Protein AF-A0A7U9N044-F1 (afdb_monomer_lite)

pLDDT: mean 91.44, std 10.53, range [36.81, 98.06]

Secondary structure (DSSP, 8-state):
-EEESSHHHHHHHHHHH--S-EEE-HHHHHHHTS-EEEE-STT-TT-EEEE-SSEEEEEETGGGEEEEEEE-PPP-------TTHHHHHHHHHHHHHHHHHHHHHHHHHHHHHHHHHHHHHHHHHH-TTS-------HHHHHHHHHHHHHHHHHHHHHHH-TTS---HHHHHHHHHHHHHHHHHT---TTHHHHHHHHTT------

Foldseek 3Di:
DAEDQDPVVQVVVCVVPQPADWDWPPVVCVVVVFTKIAHPDPPRRQFIWTCPVQWIWTAGPVVRDIDIYGHPHDPDPDPPDQPPLVLLVVLLVVLVVVLVVLVVLLVVLVVVQVVQVVVVVVVCVVCVVDDDDDDHCSVVSNVLSVVLNVLSVVLSVQSPDSPHDDDPVLSVVLVVLVVVCVVVVDDDSCSSVVNCVSSVVDDPPD

Structure (mmCIF, N/CA/C/O backbone):
data_AF-A0A7U9N044-F1
#
_entry.id   AF-A0A7U9N044-F1
#
loop_
_atom_site.group_PDB
_atom_site.id
_atom_site.type_symbol
_atom_site.label_atom_id
_atom_site.label_alt_id
_atom_site.label_comp_id
_atom_site.label_asym_id
_atom_site.label_entity_id
_atom_site.label_seq_id
_atom_site.pdbx_PDB_ins_code
_atom_site.Cartn_x
_atom_site.Cartn_y
_atom_site.Cartn_z
_atom_site.occupancy
_atom_site.B_iso_or_equiv
_atom_site.auth_seq_id
_atom_site.auth_comp_id
_atom_site.auth_asym_id
_atom_site.auth_atom_id
_atom_site.pdbx_PDB_model_num
ATOM 1 N N . MET A 1 1 ? -6.044 24.572 40.594 1.00 69.75 1 MET A N 1
ATOM 2 C CA . MET A 1 1 ? -6.858 23.482 40.018 1.00 69.75 1 MET A CA 1
ATOM 3 C C . MET A 1 1 ? -5.970 22.732 39.050 1.00 69.75 1 MET A C 1
ATOM 5 O O . MET A 1 1 ? -5.402 23.385 38.184 1.00 69.75 1 MET A O 1
ATOM 9 N N . ILE A 1 2 ? -5.771 21.431 39.260 1.00 90.81 2 ILE A N 1
ATOM 10 C CA . ILE A 1 2 ? -4.881 20.603 38.438 1.00 90.81 2 ILE A CA 1
ATOM 11 C C . ILE A 1 2 ? -5.756 19.686 37.583 1.00 90.81 2 ILE A C 1
ATOM 13 O O . ILE A 1 2 ? -6.731 19.138 38.093 1.00 90.81 2 ILE A O 1
ATOM 17 N N . LYS A 1 3 ? -5.425 19.563 36.298 1.00 93.19 3 LYS A N 1
ATOM 18 C CA . LYS A 1 3 ? -6.108 18.701 35.332 1.00 93.19 3 LYS A CA 1
ATOM 19 C C . LYS A 1 3 ? -5.080 17.798 34.663 1.00 93.19 3 LYS A C 1
ATOM 21 O O . LYS A 1 3 ? -4.008 18.285 34.304 1.00 93.19 3 LYS A O 1
ATOM 26 N N . VAL A 1 4 ? -5.411 16.526 34.497 1.00 92.12 4 VAL A N 1
ATOM 27 C CA . VAL A 1 4 ? -4.556 15.505 33.879 1.00 92.12 4 VAL A CA 1
ATOM 28 C C . VAL A 1 4 ? -5.360 14.640 32.924 1.00 92.12 4 VAL A C 1
ATOM 30 O O . VAL A 1 4 ? -6.585 14.566 33.027 1.00 92.12 4 VAL A O 1
ATOM 33 N N . LYS A 1 5 ? -4.665 13.971 32.004 1.00 88.38 5 LYS A N 1
ATOM 34 C CA . LYS A 1 5 ? -5.312 13.214 30.927 1.00 88.38 5 LYS A CA 1
ATOM 35 C C . LYS A 1 5 ? -5.751 11.818 31.341 1.00 88.38 5 LYS A C 1
ATOM 37 O O . LYS A 1 5 ? -6.580 11.208 30.678 1.00 88.38 5 LYS A O 1
ATOM 42 N N . ASN A 1 6 ? -5.134 11.257 32.375 1.00 88.81 6 ASN A N 1
ATOM 43 C CA . ASN A 1 6 ? -5.348 9.873 32.775 1.00 88.81 6 ASN A CA 1
ATOM 44 C C . ASN A 1 6 ? -4.971 9.657 34.247 1.00 88.81 6 ASN A C 1
ATOM 46 O O . ASN A 1 6 ? -4.298 10.480 34.869 1.00 88.81 6 ASN A O 1
ATOM 50 N N . TYR A 1 7 ? -5.385 8.511 34.788 1.00 91.62 7 TYR A N 1
ATOM 51 C CA . TYR A 1 7 ? -5.105 8.109 36.167 1.00 91.62 7 TYR A CA 1
ATOM 52 C C . TYR A 1 7 ? -3.619 8.068 36.515 1.00 91.62 7 TYR A C 1
ATOM 54 O O . TYR A 1 7 ? -3.246 8.409 37.633 1.00 91.62 7 TYR A O 1
ATOM 62 N N . LYS A 1 8 ? -2.762 7.649 35.579 1.00 91.88 8 LYS A N 1
ATOM 63 C CA . LYS A 1 8 ? -1.327 7.529 35.842 1.00 91.88 8 LYS A CA 1
ATOM 64 C C . LYS A 1 8 ? -0.717 8.900 36.136 1.00 91.88 8 LYS A C 1
ATOM 66 O O . LYS A 1 8 ? -0.063 9.061 37.160 1.00 91.88 8 LYS A O 1
ATOM 71 N N . GLU A 1 9 ? -1.001 9.889 35.292 1.00 93.38 9 GLU A N 1
ATOM 72 C CA . GLU A 1 9 ? -0.585 11.280 35.516 1.00 93.38 9 GLU A CA 1
ATOM 73 C C . GLU A 1 9 ? -1.171 11.849 36.817 1.00 93.38 9 GLU A C 1
ATOM 75 O O . GLU A 1 9 ? -0.489 12.576 37.537 1.00 93.38 9 GLU A O 1
ATOM 80 N N . ALA A 1 10 ? -2.418 11.494 37.155 1.00 94.31 10 ALA A N 1
ATOM 81 C CA . ALA A 1 10 ? -3.047 11.921 38.405 1.00 94.31 10 ALA A CA 1
ATOM 82 C C . ALA A 1 10 ? -2.243 11.450 39.620 1.00 94.31 10 ALA A C 1
ATOM 84 O O . ALA A 1 10 ? -1.897 12.251 40.489 1.00 94.31 10 ALA A O 1
ATOM 85 N N . TRP A 1 11 ? -1.905 10.161 39.649 1.00 95.00 11 TRP A N 1
ATOM 86 C CA . TRP A 1 11 ? -1.137 9.549 40.727 1.00 95.00 11 TRP A CA 1
ATOM 87 C C . TRP A 1 11 ? 0.312 10.042 40.776 1.00 95.00 11 TRP A C 1
ATOM 89 O O . TRP A 1 11 ? 0.838 10.235 41.868 1.00 95.00 11 TRP A O 1
ATOM 99 N N . GLU A 1 12 ? 0.949 10.327 39.637 1.00 95.75 12 GLU A N 1
ATOM 100 C CA . GLU A 1 12 ? 2.276 10.965 39.600 1.00 95.75 12 GLU A CA 1
ATOM 101 C C . GLU A 1 12 ? 2.260 12.345 40.276 1.00 95.75 12 GLU A C 1
ATOM 103 O O . GLU A 1 12 ? 3.133 12.649 41.090 1.00 95.75 12 GLU A O 1
ATOM 108 N N . ILE A 1 13 ? 1.234 13.159 40.004 1.00 94.75 13 ILE A N 1
ATOM 109 C CA . ILE A 1 13 ? 1.064 14.462 40.656 1.00 94.75 13 ILE A CA 1
ATOM 110 C C . ILE A 1 13 ? 0.780 14.299 42.149 1.00 94.75 13 ILE A C 1
ATOM 112 O O . ILE A 1 13 ? 1.391 14.993 42.962 1.00 94.75 13 ILE A O 1
ATOM 116 N N . VAL A 1 14 ? -0.130 13.397 42.524 1.00 95.12 14 VAL A N 1
ATOM 117 C CA . VAL A 1 14 ? -0.452 13.137 43.933 1.00 95.12 14 VAL A CA 1
ATOM 118 C C . VAL A 1 14 ? 0.792 12.694 44.700 1.00 95.12 14 VAL A C 1
ATOM 120 O O . VAL A 1 14 ? 1.058 13.254 45.757 1.00 95.12 14 VAL A O 1
ATOM 123 N N . ASN A 1 15 ? 1.607 11.800 44.140 1.00 94.88 15 ASN A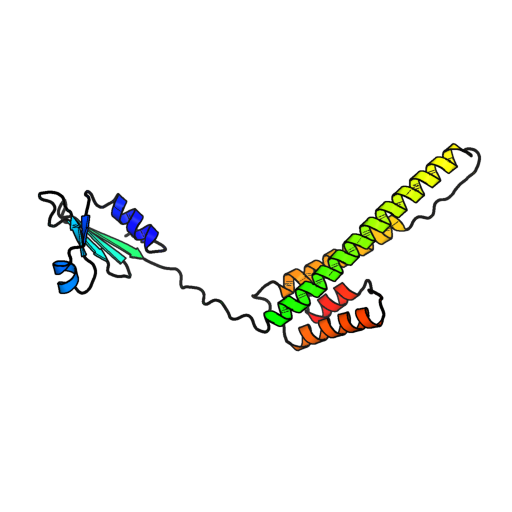 N 1
ATOM 124 C CA . ASN A 1 15 ? 2.866 11.354 44.744 1.00 94.88 15 ASN A CA 1
ATOM 125 C C . ASN A 1 15 ? 3.904 12.471 44.890 1.00 94.88 15 ASN A C 1
ATOM 127 O O . ASN A 1 15 ? 4.711 12.434 45.810 1.00 94.88 15 ASN A O 1
ATOM 131 N N . GLY A 1 16 ? 3.895 13.469 44.003 1.00 92.94 16 GLY A N 1
ATOM 132 C CA . GLY A 1 16 ? 4.767 14.638 44.127 1.00 92.94 16 GLY A CA 1
ATOM 133 C C . GLY A 1 16 ? 4.292 15.665 45.160 1.00 92.94 16 GLY A C 1
ATOM 134 O O . GLY A 1 16 ? 5.093 16.459 45.649 1.00 92.94 16 GLY A O 1
ATOM 135 N N . ILE A 1 17 ? 2.993 15.688 45.472 1.00 91.75 17 ILE A N 1
ATOM 136 C CA . ILE A 1 17 ? 2.380 16.658 46.391 1.00 91.75 17 ILE A CA 1
ATOM 137 C C . ILE A 1 17 ? 2.246 16.093 47.806 1.00 91.75 17 ILE A C 1
ATOM 139 O O . ILE A 1 17 ? 2.362 16.844 48.777 1.00 91.75 17 ILE A O 1
ATOM 143 N N . PHE A 1 18 ? 1.928 14.806 47.925 1.00 92.69 18 PHE A N 1
ATOM 144 C CA . PHE A 1 18 ? 1.661 14.165 49.201 1.00 92.69 18 PHE A CA 1
ATOM 145 C C . PHE A 1 18 ? 2.979 13.997 49.978 1.00 92.69 18 PHE A C 1
ATOM 147 O O . PHE A 1 18 ? 3.937 13.447 49.441 1.00 92.69 18 PHE A O 1
ATOM 154 N N . PRO A 1 19 ? 3.075 14.498 51.221 1.00 88.06 19 PRO A N 1
ATOM 155 C CA . PRO A 1 19 ? 4.364 14.707 51.887 1.00 88.06 19 PRO A CA 1
ATOM 156 C C . PRO A 1 19 ? 5.018 13.436 52.450 1.00 88.06 19 PRO A C 1
ATOM 158 O O . PRO A 1 19 ? 6.143 13.496 52.942 1.00 88.06 19 PRO A O 1
ATOM 161 N N . THR A 1 20 ? 4.316 12.306 52.441 1.00 92.06 20 THR A N 1
ATOM 162 C CA . THR A 1 20 ? 4.666 11.093 53.196 1.00 92.06 20 THR A CA 1
ATOM 163 C C . THR A 1 20 ? 4.303 9.843 52.410 1.00 92.06 20 THR A C 1
ATOM 165 O O . THR A 1 20 ? 3.477 9.910 51.506 1.00 92.06 20 THR A O 1
ATOM 168 N N . ASP A 1 21 ? 4.805 8.683 52.819 1.00 94.81 21 ASP A N 1
ATOM 169 C CA . ASP A 1 21 ? 4.241 7.421 52.344 1.00 94.81 21 ASP A CA 1
ATOM 170 C C . ASP A 1 21 ? 2.799 7.242 52.847 1.00 94.81 21 ASP A C 1
ATOM 172 O O . ASP A 1 21 ? 2.371 7.852 53.837 1.00 94.81 21 ASP A O 1
ATOM 176 N N . TYR A 1 22 ? 2.025 6.431 52.134 1.00 95.56 22 TYR A N 1
ATOM 177 C CA . TYR A 1 22 ? 0.623 6.184 52.437 1.00 95.56 22 TYR A CA 1
ATOM 178 C C . TYR A 1 22 ? 0.222 4.754 52.094 1.00 95.56 22 TYR A C 1
ATOM 180 O O . TYR A 1 22 ? 0.774 4.125 51.192 1.00 95.56 22 TYR A O 1
ATOM 188 N N . GLU A 1 23 ? -0.794 4.261 52.790 1.00 96.25 23 GLU A N 1
ATOM 189 C CA . GLU A 1 23 ? -1.398 2.955 52.548 1.00 96.25 23 GLU A CA 1
ATOM 190 C C . GLU A 1 23 ? -2.914 3.086 52.449 1.00 96.25 23 GLU A C 1
ATOM 192 O O . GLU A 1 23 ? -3.519 4.050 52.927 1.00 96.25 23 GLU A O 1
ATOM 197 N N . LYS A 1 24 ? -3.548 2.117 51.790 1.00 96.56 24 LYS A N 1
ATOM 198 C CA . LYS A 1 24 ? -5.001 2.099 51.655 1.00 96.56 24 LYS A CA 1
ATOM 199 C C . LYS A 1 24 ? -5.646 1.822 53.015 1.00 96.56 24 LYS A C 1
ATOM 201 O O . LYS A 1 24 ? -5.405 0.792 53.635 1.00 96.56 24 LYS A O 1
ATOM 206 N N . ASP A 1 25 ? -6.502 2.737 53.451 1.00 95.62 25 ASP A N 1
ATOM 207 C CA . ASP A 1 25 ? -7.316 2.608 54.655 1.00 95.62 25 ASP A CA 1
ATOM 208 C C . ASP A 1 25 ? -8.568 1.797 54.299 1.00 95.62 25 ASP A C 1
ATOM 210 O O . ASP A 1 25 ? -9.526 2.344 53.753 1.00 95.62 25 ASP A O 1
ATOM 214 N N . GLU A 1 26 ? -8.549 0.481 54.527 1.00 96.00 26 GLU A N 1
ATOM 215 C CA . GLU A 1 26 ? -9.650 -0.409 54.124 1.00 96.00 26 GLU A CA 1
ATOM 216 C C . GLU A 1 26 ? -10.968 -0.085 54.846 1.00 96.00 26 GLU A C 1
ATOM 218 O O . GLU A 1 26 ? -12.019 -0.021 54.206 1.00 96.00 26 GLU A O 1
ATOM 223 N N . GLU A 1 27 ? -10.929 0.200 56.151 1.00 93.88 27 GLU A N 1
ATOM 224 C CA . GLU A 1 27 ? -12.124 0.590 56.914 1.00 93.88 27 GLU A CA 1
ATOM 225 C C . GLU A 1 27 ? -12.665 1.949 56.447 1.00 93.88 27 GLU A C 1
ATOM 227 O O . GLU A 1 27 ? -13.873 2.123 56.240 1.00 93.88 27 GLU A O 1
ATOM 232 N N . GLY A 1 28 ? -11.768 2.919 56.240 1.00 90.75 28 GLY A N 1
ATOM 233 C CA . GLY A 1 28 ? -12.097 4.234 55.703 1.00 90.75 28 GLY A CA 1
ATOM 234 C C . GLY A 1 28 ? -12.698 4.148 54.303 1.00 90.75 28 GLY A C 1
ATOM 235 O O . GLY A 1 28 ? -13.728 4.776 54.048 1.00 90.75 28 GLY A O 1
ATOM 236 N N . SER A 1 29 ? -12.109 3.320 53.441 1.00 94.56 29 SER A N 1
ATOM 237 C CA . SER A 1 29 ? -12.569 3.077 52.072 1.00 94.56 29 SER A CA 1
ATOM 238 C C . SER A 1 29 ? -13.958 2.441 52.054 1.00 94.56 29 SER A C 1
ATOM 240 O O . SER A 1 29 ? -14.846 2.892 51.330 1.00 94.56 29 SER A O 1
ATOM 242 N N . GLN A 1 30 ? -14.183 1.425 52.895 1.00 94.62 30 GLN A N 1
ATOM 243 C CA . GLN A 1 30 ? -15.471 0.738 52.990 1.00 94.62 30 GLN A CA 1
ATOM 244 C C . GLN A 1 30 ? -16.584 1.673 53.476 1.00 94.62 30 GLN A C 1
ATOM 246 O O . GLN A 1 30 ? -17.692 1.643 52.942 1.00 94.62 30 GLN A O 1
ATOM 251 N N . ARG A 1 31 ? -16.298 2.525 54.468 1.00 94.12 31 ARG A N 1
ATOM 252 C CA . ARG A 1 31 ? -17.266 3.494 55.002 1.00 94.12 31 ARG A CA 1
ATOM 253 C C . ARG A 1 31 ? -17.584 4.617 54.013 1.00 94.12 31 ARG A C 1
ATOM 255 O O . ARG A 1 31 ? -18.721 5.077 53.980 1.00 94.12 31 ARG A O 1
ATOM 262 N N . ALA A 1 32 ? -16.587 5.084 53.265 1.00 91.38 32 ALA A N 1
ATOM 263 C CA . ALA A 1 32 ? -16.739 6.185 52.318 1.00 91.38 32 ALA A CA 1
ATOM 264 C C . ALA A 1 32 ? -17.377 5.748 50.986 1.00 91.38 32 ALA A C 1
ATOM 266 O O . ALA A 1 32 ? -18.021 6.556 50.321 1.00 91.38 32 ALA A O 1
ATOM 267 N N . GLY A 1 33 ? -17.230 4.472 50.614 1.00 94.25 33 GLY A N 1
ATOM 268 C CA . GLY A 1 33 ? -17.712 3.935 49.339 1.00 94.25 33 GLY A CA 1
ATOM 269 C C . GLY A 1 33 ? -16.762 4.179 48.161 1.00 94.25 33 GLY A C 1
ATOM 270 O O . GLY A 1 33 ? -17.145 3.950 47.018 1.00 94.25 33 GLY A O 1
ATOM 271 N N . TYR A 1 34 ? -15.535 4.626 48.427 1.00 94.56 34 TYR A N 1
ATOM 272 C CA . TYR A 1 34 ? -14.469 4.858 47.450 1.00 94.56 34 TYR A CA 1
ATOM 273 C C . TYR A 1 34 ? -13.096 4.643 48.109 1.00 94.56 34 TYR A C 1
ATOM 275 O O . TYR A 1 34 ? -13.008 4.727 49.337 1.00 94.56 34 TYR A O 1
ATOM 283 N N . PRO A 1 35 ? -12.018 4.348 47.356 1.00 97.38 35 PRO A N 1
ATOM 284 C CA . PRO A 1 35 ? -10.701 4.138 47.947 1.00 97.38 35 PRO A CA 1
ATOM 285 C C . PRO A 1 35 ? -10.181 5.390 48.660 1.00 97.38 35 PRO A C 1
ATOM 287 O O . PRO A 1 35 ? -10.145 6.488 48.101 1.00 97.38 35 PRO A O 1
ATOM 290 N N . VAL A 1 36 ? -9.749 5.204 49.903 1.00 96.69 36 VAL A N 1
ATOM 291 C CA . VAL A 1 36 ? -9.091 6.221 50.720 1.00 96.69 36 VAL A CA 1
ATOM 292 C C . VAL A 1 36 ? -7.703 5.715 51.074 1.00 96.69 36 VAL A C 1
ATOM 294 O O . VAL A 1 36 ? -7.550 4.617 51.605 1.00 96.69 36 VAL A O 1
ATOM 297 N N . TYR A 1 37 ? -6.694 6.531 50.802 1.00 97.25 37 TYR A N 1
ATOM 298 C CA . TYR A 1 37 ? -5.306 6.259 51.149 1.00 97.25 37 TYR A CA 1
ATOM 299 C C . TYR A 1 37 ? -4.867 7.236 52.227 1.00 97.25 37 TYR A C 1
ATOM 301 O O . TYR A 1 37 ? -5.121 8.433 52.113 1.00 97.25 37 TYR A O 1
ATOM 309 N N . ARG A 1 38 ? -4.239 6.745 53.289 1.00 95.19 38 ARG A N 1
ATOM 310 C CA . ARG A 1 38 ? -3.889 7.539 54.467 1.00 95.19 38 ARG A CA 1
ATOM 311 C C . ARG A 1 38 ? -2.390 7.502 54.704 1.00 95.19 38 ARG A C 1
ATOM 313 O O . ARG A 1 38 ? -1.762 6.468 54.491 1.00 95.19 38 ARG A O 1
ATOM 320 N N . SER A 1 39 ? -1.838 8.625 55.162 1.00 94.88 39 SER A N 1
ATOM 321 C CA . SER A 1 39 ? -0.434 8.699 55.562 1.00 94.88 39 SER A CA 1
ATOM 322 C C . SER A 1 39 ? -0.088 7.631 56.604 1.00 94.88 39 SER A C 1
ATOM 324 O O . SER A 1 39 ? -0.851 7.406 57.549 1.00 94.88 39 SER A O 1
ATOM 326 N N . THR A 1 40 ? 1.077 7.004 56.444 1.00 93.31 40 THR A N 1
ATOM 327 C CA . THR A 1 40 ? 1.655 6.059 57.413 1.00 93.31 40 THR A CA 1
ATOM 328 C C . THR A 1 40 ? 2.600 6.734 58.412 1.00 93.31 40 THR A C 1
ATOM 330 O O . THR A 1 40 ? 3.096 6.077 59.325 1.00 93.31 40 THR A O 1
ATOM 333 N N . ALA A 1 41 ? 2.848 8.041 58.273 1.00 91.25 41 ALA A N 1
ATOM 334 C CA . ALA A 1 41 ? 3.748 8.783 59.149 1.00 91.25 41 ALA A CA 1
ATOM 335 C C . ALA A 1 41 ? 3.074 9.207 60.469 1.00 91.25 41 ALA A C 1
ATOM 337 O O . ALA A 1 41 ? 1.917 9.642 60.506 1.00 91.25 41 ALA A O 1
ATOM 338 N N . ASP A 1 42 ? 3.833 9.151 61.565 1.00 89.56 42 ASP A N 1
ATOM 339 C CA . ASP A 1 42 ? 3.363 9.557 62.891 1.00 89.56 42 ASP A CA 1
ATOM 340 C C . ASP A 1 42 ? 2.922 11.029 62.911 1.00 89.56 42 ASP A C 1
ATOM 342 O O . ASP A 1 42 ? 3.654 11.933 62.516 1.00 89.56 42 ASP A O 1
ATOM 346 N N . GLY A 1 43 ? 1.706 11.287 63.403 1.00 86.19 43 GLY A N 1
ATOM 347 C CA . GLY A 1 43 ? 1.133 12.638 63.482 1.00 86.19 43 GLY A CA 1
ATOM 348 C C . GLY A 1 43 ? 0.432 13.131 62.207 1.00 86.19 43 GLY A C 1
ATOM 349 O O . GLY A 1 43 ? -0.280 14.138 62.271 1.00 86.19 43 GLY A O 1
ATOM 350 N N . HIS A 1 44 ? 0.526 12.387 61.100 1.00 88.50 44 HIS A N 1
ATOM 351 C CA . HIS A 1 44 ? -0.039 12.734 59.789 1.00 88.50 44 HIS A CA 1
ATOM 352 C C . HIS A 1 44 ? -1.351 12.007 59.463 1.00 88.50 44 HIS A C 1
ATOM 354 O O . HIS A 1 44 ? -1.805 12.010 58.328 1.00 88.50 44 HIS A O 1
ATOM 360 N N . TYR A 1 45 ? -2.035 11.435 60.460 1.00 87.00 45 TYR A N 1
ATOM 361 C CA . TYR A 1 45 ? -3.283 10.677 60.257 1.00 87.00 45 TYR A CA 1
ATOM 362 C C . TYR A 1 45 ? -4.366 11.426 59.451 1.00 87.00 45 TYR A C 1
ATOM 364 O O . TYR A 1 45 ? -5.179 10.807 58.767 1.00 87.00 45 TYR A O 1
ATOM 372 N N . TYR A 1 46 ? -4.404 12.758 59.547 1.00 90.50 46 TYR A N 1
ATOM 373 C CA . TYR A 1 46 ? -5.378 13.599 58.839 1.00 90.50 46 TYR A CA 1
ATOM 374 C C . TYR A 1 46 ? -4.916 14.033 57.441 1.00 90.50 46 TYR A C 1
ATOM 376 O O . TYR A 1 46 ? -5.635 14.787 56.789 1.00 90.50 46 TYR A O 1
ATOM 384 N N . ASP A 1 47 ? -3.771 13.534 56.983 1.00 94.38 47 ASP A N 1
ATOM 385 C CA . ASP A 1 47 ? -3.324 13.633 55.603 1.00 94.38 47 ASP A CA 1
ATOM 386 C C . ASP A 1 47 ? -3.795 12.368 54.873 1.00 94.38 47 ASP A C 1
ATOM 388 O O . ASP A 1 47 ? -3.453 11.239 55.250 1.00 94.38 47 ASP A O 1
ATOM 392 N N . TYR A 1 48 ? -4.645 12.538 53.863 1.00 95.44 48 TYR A N 1
ATOM 393 C CA . TYR A 1 48 ? -5.237 11.423 53.123 1.00 95.44 48 TYR A CA 1
ATOM 394 C C . TYR A 1 48 ? -5.616 11.818 51.697 1.00 95.44 48 TYR A C 1
ATOM 396 O O . TYR A 1 48 ? -5.809 12.990 51.377 1.00 95.44 48 TYR A O 1
ATOM 404 N N . ILE A 1 49 ? -5.737 10.816 50.838 1.00 97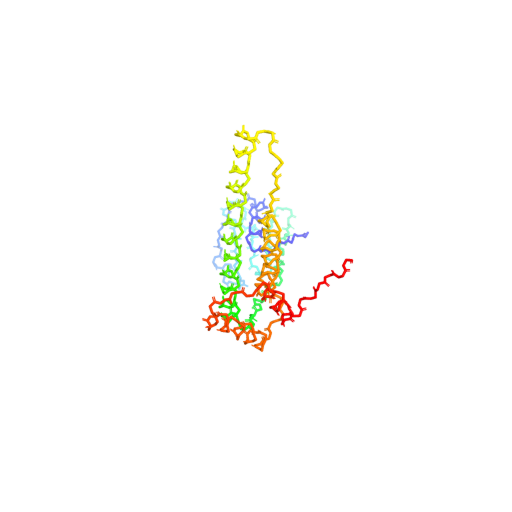.25 49 ILE A N 1
ATOM 405 C CA . ILE A 1 49 ? -6.104 10.938 49.433 1.00 97.25 49 ILE A CA 1
ATOM 406 C C . ILE A 1 49 ? -7.410 10.173 49.233 1.00 97.25 49 ILE A C 1
ATOM 408 O O . ILE A 1 49 ? -7.503 9.000 49.597 1.00 97.25 49 ILE A O 1
ATOM 412 N N . CYS A 1 50 ? -8.410 10.819 48.643 1.00 96.75 50 CYS A N 1
ATOM 413 C CA . CYS A 1 50 ? -9.629 10.165 48.178 1.00 96.75 50 CYS A CA 1
ATOM 414 C C . CYS A 1 50 ? -9.531 9.931 46.670 1.00 96.75 50 CYS A C 1
ATOM 416 O O . CYS A 1 50 ? -9.327 10.883 45.913 1.00 96.75 50 CYS A O 1
ATOM 418 N N . ASP A 1 51 ? -9.717 8.688 46.239 1.00 96.12 51 ASP A N 1
ATOM 419 C CA . ASP A 1 51 ? -9.861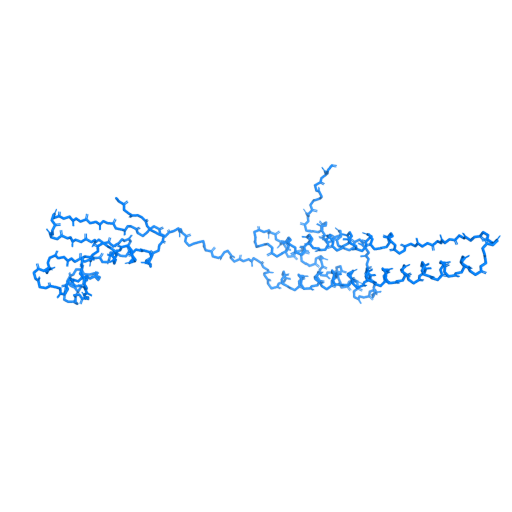 8.337 44.828 1.00 96.12 51 ASP A CA 1
ATOM 420 C C . ASP A 1 51 ? -11.347 8.336 44.453 1.00 96.12 51 ASP A C 1
ATOM 422 O O . ASP A 1 51 ? -12.075 7.394 44.758 1.00 96.12 51 ASP A O 1
ATOM 426 N N . LEU A 1 52 ? -11.819 9.425 43.842 1.00 94.44 52 LEU A N 1
ATOM 427 C CA . LEU A 1 52 ? -13.234 9.634 43.505 1.00 94.44 52 LEU A CA 1
ATOM 428 C C . LEU A 1 52 ? -13.560 9.246 42.057 1.00 94.44 52 LEU A C 1
ATOM 430 O O . LEU A 1 52 ? -14.623 9.576 41.537 1.00 94.44 52 LEU A O 1
ATOM 434 N N . ASN A 1 53 ? -12.651 8.524 41.408 1.00 89.75 53 ASN A N 1
ATOM 435 C CA . ASN A 1 53 ? -12.694 8.068 40.028 1.00 89.75 53 ASN A CA 1
ATOM 436 C C . ASN A 1 53 ? -12.595 9.146 38.930 1.00 89.75 53 ASN A C 1
ATOM 438 O O . ASN A 1 53 ? -11.890 8.948 37.943 1.00 89.75 53 ASN A O 1
ATOM 442 N N . ASP A 1 54 ? -13.254 10.293 39.078 1.00 90.75 54 ASP A N 1
ATOM 443 C CA . ASP A 1 54 ? -13.126 11.446 38.170 1.00 90.75 54 ASP A CA 1
ATOM 444 C C . ASP A 1 54 ? -12.036 12.439 38.613 1.00 90.75 54 ASP A C 1
ATOM 446 O O . ASP A 1 54 ? -11.616 13.318 37.853 1.00 90.75 54 ASP A O 1
ATOM 450 N N . ARG A 1 55 ? -11.560 12.301 39.852 1.00 94.19 55 ARG A N 1
ATOM 451 C CA . ARG A 1 55 ? -10.484 13.099 40.433 1.00 94.19 55 ARG A CA 1
ATOM 452 C C . ARG A 1 55 ? -9.834 12.396 41.619 1.00 94.19 55 ARG A C 1
ATOM 454 O O . ARG A 1 55 ? -10.477 11.629 42.334 1.00 94.19 55 ARG A O 1
ATOM 461 N N . LEU A 1 56 ? -8.585 12.764 41.885 1.00 96.44 56 LEU A N 1
ATOM 462 C CA . LEU A 1 56 ? -7.928 12.497 43.161 1.00 96.44 56 LEU A CA 1
ATOM 463 C C . LEU A 1 56 ? -8.005 13.749 44.034 1.00 96.44 56 LEU A C 1
ATOM 465 O O . LEU A 1 56 ? -7.602 14.842 43.619 1.00 96.44 56 LEU A O 1
ATOM 469 N N . GLU A 1 57 ? -8.533 13.595 45.242 1.00 95.94 57 GLU A N 1
ATOM 470 C CA . GLU A 1 57 ? -8.654 14.672 46.219 1.00 95.94 57 GLU A CA 1
ATOM 471 C C . GLU A 1 57 ? -7.640 14.465 47.343 1.00 95.94 57 GLU A C 1
ATOM 473 O O . GLU A 1 57 ? -7.753 13.541 48.145 1.00 95.94 57 GLU A O 1
ATOM 478 N N . VAL A 1 58 ? -6.638 15.338 47.396 1.00 95.44 58 VAL A N 1
ATOM 479 C CA . VAL A 1 58 ? -5.560 15.294 48.382 1.00 95.44 58 VAL A CA 1
ATOM 480 C C . VAL A 1 58 ? -5.876 16.247 49.524 1.00 95.44 58 VAL A C 1
ATOM 482 O O . VAL A 1 58 ? -5.909 17.463 49.331 1.00 95.44 58 VAL A O 1
ATOM 485 N N . ASN A 1 59 ? -6.077 15.702 50.716 1.00 94.50 59 ASN A N 1
ATOM 486 C CA . ASN A 1 59 ? -6.343 16.440 51.941 1.00 94.50 59 ASN A CA 1
ATOM 487 C C . ASN A 1 59 ? -5.076 16.486 52.799 1.00 94.50 59 ASN A C 1
ATOM 489 O O . ASN A 1 59 ? -4.521 15.443 53.136 1.00 94.50 59 ASN A O 1
ATOM 493 N N . LEU A 1 60 ? -4.625 17.696 53.137 1.00 92.44 60 LEU A N 1
ATOM 494 C CA . LEU A 1 60 ? -3.450 17.954 53.967 1.00 92.44 60 LEU A CA 1
ATOM 495 C C . LEU A 1 60 ? -3.871 18.771 55.190 1.00 92.44 60 LEU A C 1
ATOM 497 O O . LEU A 1 60 ? -4.410 19.878 55.069 1.00 92.44 60 LEU A O 1
ATOM 501 N N . LYS A 1 61 ? -3.613 18.230 56.380 1.00 87.31 61 LYS A N 1
ATOM 502 C CA . LYS A 1 61 ? -3.851 18.884 57.667 1.00 87.31 61 LYS A CA 1
ATOM 503 C C . LYS A 1 61 ? -2.970 20.117 57.818 1.00 87.31 61 LYS A C 1
ATOM 505 O O . LYS A 1 61 ? -3.426 21.127 58.357 1.00 87.31 61 LYS A O 1
ATOM 510 N N . ASP A 1 62 ? -1.729 20.043 57.336 1.00 78.19 62 ASP A N 1
ATOM 511 C CA . ASP A 1 62 ? -0.833 21.193 57.321 1.00 78.19 62 ASP A CA 1
ATOM 512 C C . ASP A 1 62 ? -1.368 22.270 56.365 1.00 78.19 62 ASP A C 1
ATOM 514 O O . ASP A 1 62 ? -1.584 22.044 55.173 1.00 78.19 62 ASP A O 1
ATOM 518 N N . GLY A 1 63 ? -1.677 23.440 56.924 1.00 66.25 63 GLY A N 1
ATOM 519 C CA . GLY A 1 63 ? -2.352 24.526 56.214 1.00 66.25 63 GLY A CA 1
ATOM 520 C C . GLY A 1 63 ? -3.837 24.291 55.895 1.00 66.25 63 GLY A C 1
ATOM 521 O O . GLY A 1 63 ? -4.416 25.121 55.195 1.00 66.25 63 GLY A O 1
ATOM 522 N N . ASN A 1 64 ? -4.454 23.213 56.403 1.00 83.25 64 ASN A N 1
ATOM 523 C CA . ASN A 1 64 ? -5.867 22.852 56.203 1.00 83.25 64 ASN A CA 1
ATOM 524 C C . ASN A 1 64 ? -6.307 22.967 54.729 1.00 83.25 64 ASN A C 1
ATOM 526 O O . ASN A 1 64 ? -7.257 23.685 54.396 1.00 83.25 64 ASN A O 1
ATOM 530 N N . ARG A 1 65 ? -5.553 22.315 53.835 1.00 88.62 65 ARG A N 1
ATOM 531 C CA . ARG A 1 65 ? -5.668 22.474 52.382 1.00 88.62 65 ARG A CA 1
ATOM 532 C C . ARG A 1 65 ? -6.153 21.193 51.714 1.00 88.62 65 ARG A C 1
ATOM 534 O O . ARG A 1 65 ? -5.576 20.128 51.906 1.00 88.62 65 ARG A O 1
ATOM 541 N N . THR A 1 66 ? -7.118 21.350 50.814 1.00 92.56 66 THR A N 1
ATOM 542 C CA . THR A 1 66 ? -7.570 20.300 49.895 1.00 92.56 66 THR A CA 1
ATOM 543 C C . THR A 1 66 ? -7.156 20.644 48.465 1.00 92.56 66 THR A C 1
ATOM 545 O O . THR A 1 66 ? -7.323 21.781 48.014 1.00 92.56 66 THR A O 1
ATOM 548 N N . ILE A 1 67 ? -6.600 19.677 47.738 1.00 93.88 67 ILE A N 1
ATOM 549 C CA . ILE A 1 67 ? -6.113 19.833 46.364 1.00 93.88 67 ILE A CA 1
ATOM 550 C C . ILE A 1 67 ? -6.813 18.802 45.490 1.00 93.88 67 ILE A C 1
ATOM 552 O O . ILE A 1 67 ? -6.684 17.605 45.714 1.00 93.88 67 ILE A O 1
ATOM 556 N N . ASN A 1 68 ? -7.516 19.276 44.466 1.00 95.19 68 ASN A N 1
ATOM 557 C CA . ASN A 1 68 ? -8.171 18.414 43.489 1.00 95.19 68 ASN A CA 1
ATOM 558 C C . ASN A 1 68 ? -7.312 18.274 42.228 1.00 95.19 68 ASN A C 1
ATOM 560 O O . ASN A 1 68 ? -6.947 19.286 41.607 1.00 95.19 68 ASN A O 1
ATOM 564 N N . VAL A 1 69 ? -7.044 17.025 41.852 1.00 95.25 69 VAL A N 1
ATOM 565 C CA . VAL A 1 69 ? -6.420 16.614 40.592 1.00 95.25 69 VAL A CA 1
ATOM 566 C C . VAL A 1 69 ? -7.496 15.947 39.738 1.00 95.25 69 VAL A C 1
ATOM 568 O O . VAL A 1 69 ? -7.833 14.788 39.955 1.00 95.25 69 VAL A O 1
ATOM 571 N N . TRP A 1 70 ? -8.075 16.701 38.807 1.00 94.62 70 TRP A N 1
ATOM 572 C CA . TRP A 1 70 ? -9.160 16.237 37.940 1.00 94.62 70 TRP A CA 1
ATOM 573 C C . TRP A 1 70 ? -8.630 15.390 36.787 1.00 94.62 70 TRP A C 1
ATOM 575 O O . TRP A 1 70 ? -7.696 15.806 36.098 1.00 94.62 70 TRP A O 1
ATOM 585 N N . ILE A 1 71 ? -9.251 14.233 36.566 1.00 92.88 71 ILE A N 1
ATOM 586 C CA . ILE A 1 71 ? -8.943 13.314 35.473 1.00 92.88 71 ILE A CA 1
ATOM 587 C C . ILE A 1 71 ? -9.917 13.614 34.337 1.00 92.88 71 ILE A C 1
ATOM 589 O O . ILE A 1 71 ? -11.032 13.103 34.280 1.00 92.88 71 ILE A O 1
ATOM 593 N N . GLU A 1 72 ? -9.485 14.473 33.424 1.00 87.62 72 GLU A N 1
ATOM 594 C CA . GLU A 1 72 ? -10.225 14.789 32.207 1.00 87.62 72 GLU A CA 1
ATOM 595 C C . GLU A 1 72 ? -9.650 13.927 31.086 1.00 87.62 72 GLU A C 1
ATOM 597 O O . GLU A 1 72 ? -8.821 14.375 30.291 1.00 87.62 72 GLU A O 1
ATOM 602 N N . ALA A 1 73 ? -10.058 12.656 31.062 1.00 67.81 73 ALA A N 1
ATOM 603 C CA . ALA A 1 73 ? -9.794 11.808 29.911 1.00 67.81 73 ALA A CA 1
ATOM 604 C C . ALA A 1 73 ? -10.460 12.449 28.689 1.00 67.81 73 ALA A C 1
ATOM 606 O O . ALA A 1 73 ? -11.669 12.697 28.691 1.00 67.81 73 ALA A O 1
ATOM 607 N N . GLU A 1 74 ? -9.672 12.733 27.650 1.00 64.12 74 GLU A N 1
ATOM 608 C CA . GLU A 1 74 ? -10.248 13.013 26.337 1.00 64.12 74 GLU A CA 1
ATOM 609 C C . GLU A 1 74 ? -11.181 11.840 25.995 1.00 64.12 74 GLU A C 1
ATOM 611 O O . GLU A 1 74 ? -10.821 10.691 26.282 1.00 64.12 74 GLU A O 1
ATOM 616 N N . PRO A 1 75 ? -12.395 12.099 25.468 1.00 54.88 75 PRO A N 1
ATOM 617 C CA . PRO A 1 75 ? -13.340 11.032 25.176 1.00 54.88 75 PRO A CA 1
ATOM 618 C C . PRO A 1 75 ? -12.623 9.975 24.343 1.00 54.88 75 PRO A C 1
ATOM 620 O O . PRO A 1 75 ? -12.009 10.302 23.325 1.00 54.88 75 PRO A O 1
ATOM 623 N N . VAL A 1 76 ? -12.664 8.724 24.815 1.00 49.81 76 VAL A N 1
ATOM 624 C CA . VAL A 1 76 ? -12.168 7.572 24.063 1.00 49.81 76 VAL A CA 1
ATOM 625 C C . VAL A 1 76 ? -12.851 7.654 22.707 1.00 49.81 76 VAL A C 1
ATOM 627 O O . VAL A 1 76 ? -14.072 7.525 22.629 1.00 49.81 76 VAL A O 1
ATOM 630 N N . GLN A 1 77 ? -12.089 7.963 21.658 1.00 52.28 77 GLN A N 1
ATOM 631 C CA . GLN A 1 77 ? -12.602 7.860 20.303 1.00 52.28 77 GLN A CA 1
ATOM 632 C C . GLN A 1 77 ? -12.977 6.391 20.138 1.00 52.28 77 GLN A C 1
ATOM 634 O O . GLN A 1 77 ? -12.094 5.534 20.163 1.00 52.28 77 GLN A O 1
ATOM 639 N N . GLU A 1 78 ? -14.277 6.093 20.077 1.00 51.31 78 GLU A N 1
ATOM 640 C CA . GLU A 1 78 ? -14.748 4.768 19.688 1.00 51.31 78 GLU A CA 1
ATOM 641 C C . GLU A 1 78 ? -13.994 4.395 18.408 1.00 51.31 78 GLU A C 1
ATOM 643 O O . GLU A 1 78 ? -13.980 5.178 17.453 1.00 51.31 78 GLU A O 1
ATOM 648 N N . GLU A 1 79 ? -13.292 3.255 18.407 1.00 53.25 79 GLU A N 1
ATOM 649 C CA . GLU A 1 79 ? -12.678 2.744 17.184 1.00 53.25 79 GLU A CA 1
ATOM 650 C C . GLU A 1 79 ? -13.804 2.585 16.166 1.00 53.25 79 GLU A C 1
ATOM 652 O O . GLU A 1 79 ? -14.605 1.656 16.265 1.00 53.25 79 GLU A O 1
ATOM 657 N N . LYS A 1 80 ? -13.899 3.519 15.211 1.00 58.88 80 LYS A N 1
ATOM 658 C CA . LYS A 1 80 ? -14.870 3.421 14.127 1.00 58.88 80 LYS A CA 1
ATOM 659 C C . LYS A 1 80 ? -14.665 2.071 13.453 1.00 58.88 80 LYS A C 1
ATOM 661 O O . LYS A 1 80 ? -13.582 1.786 12.929 1.00 58.88 80 LYS A O 1
ATOM 666 N N . GLU A 1 81 ? -15.703 1.245 13.484 1.00 68.12 81 GLU A N 1
ATOM 667 C CA . GLU A 1 81 ? -15.741 0.010 12.723 1.00 68.12 81 GLU A CA 1
ATOM 668 C C . GLU A 1 81 ? -15.605 0.389 11.246 1.00 68.12 81 GLU A C 1
ATOM 670 O O . GLU A 1 81 ? -16.433 1.114 10.698 1.00 68.12 81 GLU A O 1
ATOM 675 N N . VAL A 1 82 ? -14.498 -0.015 10.622 1.00 75.12 82 VAL A N 1
ATOM 676 C CA . VAL A 1 82 ? -14.236 0.292 9.215 1.00 75.12 82 VAL A CA 1
ATOM 677 C C . VAL A 1 82 ? -15.056 -0.699 8.397 1.00 75.12 82 VAL A C 1
ATOM 679 O O . VAL A 1 82 ? -14.781 -1.903 8.491 1.00 75.12 82 VAL A O 1
ATOM 682 N N . PRO A 1 83 ? -16.030 -0.242 7.589 1.00 77.88 83 PRO A N 1
ATOM 683 C CA . PRO A 1 83 ? -16.740 -1.128 6.678 1.00 77.88 83 PRO A CA 1
ATOM 684 C C . PRO A 1 83 ? -15.734 -1.889 5.812 1.00 77.88 83 PRO A C 1
ATOM 686 O O . PRO A 1 83 ? -14.658 -1.364 5.529 1.00 77.88 83 PRO A O 1
ATOM 689 N N . ASN A 1 84 ? -16.057 -3.130 5.434 1.00 83.38 84 ASN A N 1
ATOM 690 C CA . ASN A 1 84 ? -15.297 -3.944 4.474 1.00 83.38 84 ASN A CA 1
ATOM 691 C C . ASN A 1 84 ? -13.763 -4.024 4.703 1.00 83.38 84 ASN A C 1
ATOM 693 O O . ASN A 1 84 ? -12.980 -4.184 3.763 1.00 83.38 84 ASN A O 1
ATOM 697 N N . ALA A 1 85 ? -13.308 -3.960 5.962 1.00 88.00 85 ALA A N 1
ATOM 698 C CA . ALA A 1 85 ? -11.885 -3.941 6.319 1.00 88.00 85 ALA A CA 1
ATOM 699 C C . ALA A 1 85 ? -11.079 -5.136 5.767 1.00 88.00 85 ALA A C 1
ATOM 701 O O . ALA A 1 85 ? -9.929 -4.970 5.342 1.00 88.00 85 ALA A O 1
ATOM 702 N N . GLU A 1 86 ? -11.666 -6.337 5.744 1.00 91.50 86 GLU A N 1
ATOM 703 C CA . GLU A 1 86 ? -11.015 -7.532 5.197 1.00 91.50 86 GLU A CA 1
ATOM 704 C C . GLU A 1 86 ? -10.814 -7.405 3.677 1.00 91.50 86 GLU A C 1
ATOM 706 O O . GLU A 1 86 ? -9.718 -7.639 3.153 1.00 91.50 86 GLU A O 1
ATOM 711 N N . GLU A 1 87 ? -11.850 -6.971 2.964 1.00 93.56 87 GLU A N 1
ATOM 712 C CA . GLU A 1 87 ? -11.868 -6.767 1.517 1.00 93.56 87 GLU A CA 1
ATOM 713 C C . GLU A 1 87 ? -10.905 -5.649 1.102 1.00 93.56 87 GLU A C 1
ATOM 715 O O . GLU A 1 87 ? -10.117 -5.834 0.166 1.00 93.56 87 GLU A O 1
ATOM 720 N N . ARG A 1 88 ? -10.866 -4.539 1.853 1.00 94.50 88 ARG A N 1
ATOM 721 C CA . ARG A 1 88 ? -9.854 -3.478 1.700 1.00 94.50 88 ARG A CA 1
ATOM 722 C C . ARG A 1 88 ? -8.449 -4.045 1.855 1.00 94.50 88 ARG A C 1
ATOM 724 O O . ARG A 1 88 ? -7.579 -3.768 1.029 1.00 94.50 88 ARG A O 1
ATOM 731 N N . GLY A 1 89 ? -8.226 -4.898 2.855 1.00 94.38 89 GLY A N 1
ATOM 732 C CA . GLY A 1 89 ? -6.951 -5.581 3.069 1.00 94.38 89 GLY A CA 1
ATOM 733 C C . GLY A 1 89 ? -6.543 -6.484 1.899 1.00 94.38 89 GLY A C 1
ATOM 734 O O . GLY A 1 89 ? -5.371 -6.503 1.507 1.00 94.38 89 GLY A O 1
ATOM 735 N N . LYS A 1 90 ? -7.492 -7.212 1.298 1.00 96.06 90 LYS A N 1
ATOM 736 C CA . LYS A 1 90 ? -7.256 -8.048 0.105 1.00 96.06 90 LYS A CA 1
ATOM 737 C C . LYS A 1 90 ? -6.871 -7.192 -1.103 1.00 96.06 90 LYS A C 1
ATOM 739 O O . LYS A 1 90 ? -5.862 -7.486 -1.748 1.00 96.06 90 LYS A O 1
ATOM 744 N N . VAL A 1 91 ? -7.619 -6.123 -1.386 1.00 96.88 91 VAL A N 1
ATOM 745 C CA . VAL A 1 91 ? -7.325 -5.204 -2.500 1.00 96.88 91 VAL A CA 1
ATOM 746 C C . VAL A 1 91 ? -5.985 -4.501 -2.298 1.00 96.88 91 VAL A C 1
ATOM 748 O O . VAL A 1 91 ? -5.168 -4.478 -3.217 1.00 96.88 91 VAL A O 1
ATOM 751 N N . LEU A 1 92 ? -5.698 -4.019 -1.088 1.00 97.19 92 LEU A N 1
ATOM 752 C CA . LEU A 1 92 ? -4.432 -3.363 -0.759 1.00 97.19 92 LEU A CA 1
ATOM 753 C C . LEU A 1 92 ? -3.228 -4.268 -1.061 1.00 97.19 92 LEU A C 1
ATOM 755 O O . LEU A 1 92 ? -2.252 -3.828 -1.667 1.00 97.19 92 LEU A O 1
ATOM 759 N N . LYS A 1 93 ? -3.317 -5.563 -0.728 1.00 97.94 93 LYS A N 1
ATOM 760 C CA . LYS A 1 93 ? -2.288 -6.555 -1.090 1.00 97.94 93 LYS A CA 1
ATOM 761 C C . LYS A 1 93 ? -2.128 -6.712 -2.607 1.00 97.94 93 LYS A C 1
ATOM 763 O O . LYS A 1 93 ? -1.011 -6.921 -3.076 1.00 97.94 93 LYS A O 1
ATOM 768 N N . ARG A 1 94 ? -3.210 -6.644 -3.392 1.00 97.75 94 ARG A N 1
ATOM 769 C CA . ARG A 1 94 ? -3.138 -6.686 -4.869 1.00 97.75 94 ARG A CA 1
ATOM 770 C C . ARG A 1 94 ? -2.443 -5.441 -5.420 1.00 97.75 94 ARG A C 1
ATOM 772 O O . ARG A 1 94 ? -1.539 -5.588 -6.234 1.00 97.75 94 ARG A O 1
ATOM 779 N N . ILE A 1 95 ? -2.784 -4.256 -4.915 1.00 98.00 95 ILE A N 1
ATOM 780 C CA . ILE A 1 95 ? -2.152 -2.993 -5.328 1.00 98.00 95 ILE A CA 1
ATOM 781 C C . ILE A 1 95 ? -0.664 -2.974 -4.967 1.00 98.00 95 ILE A C 1
ATOM 783 O O . ILE A 1 95 ? 0.153 -2.606 -5.799 1.00 98.00 95 ILE A O 1
ATOM 787 N N . HIS A 1 96 ? -0.268 -3.438 -3.779 1.00 97.88 96 HIS A N 1
ATOM 788 C CA . HIS A 1 96 ? 1.157 -3.525 -3.437 1.00 97.88 96 HIS A CA 1
ATOM 789 C C . HIS A 1 96 ? 1.937 -4.470 -4.359 1.00 97.88 96 HIS A C 1
ATOM 791 O O . HIS A 1 96 ? 3.067 -4.156 -4.721 1.00 97.88 96 HIS A O 1
ATOM 797 N N . ARG A 1 97 ? 1.338 -5.594 -4.779 1.00 97.12 97 ARG A N 1
ATOM 798 C CA . ARG A 1 97 ? 1.952 -6.479 -5.782 1.00 97.12 97 ARG A CA 1
ATOM 799 C C . ARG A 1 97 ? 2.097 -5.797 -7.141 1.00 97.12 97 ARG A C 1
ATOM 801 O O . ARG A 1 97 ? 3.127 -5.962 -7.777 1.00 97.12 97 ARG A O 1
ATOM 808 N N . LEU A 1 98 ? 1.107 -5.006 -7.553 1.00 97.50 98 LEU A N 1
ATOM 809 C CA . LEU A 1 98 ? 1.188 -4.196 -8.771 1.00 97.50 98 LEU A CA 1
ATOM 810 C C . LEU A 1 98 ? 2.331 -3.173 -8.697 1.00 97.50 98 LEU A C 1
ATOM 812 O O . LEU A 1 98 ? 3.127 -3.075 -9.623 1.00 97.50 98 LEU A O 1
ATOM 816 N N . THR A 1 99 ? 2.453 -2.452 -7.580 1.00 97.88 99 THR A N 1
ATOM 817 C CA . THR A 1 99 ? 3.556 -1.504 -7.365 1.00 97.88 99 THR A CA 1
ATOM 818 C C . THR A 1 99 ? 4.916 -2.199 -7.406 1.00 97.88 99 THR A C 1
ATOM 820 O O . THR A 1 99 ? 5.851 -1.655 -7.986 1.00 97.88 99 THR A O 1
ATOM 823 N N . ALA A 1 100 ? 5.032 -3.385 -6.800 1.00 97.25 100 ALA A N 1
ATOM 824 C CA . ALA A 1 100 ? 6.263 -4.169 -6.826 1.00 97.25 100 ALA A CA 1
ATOM 825 C C . ALA A 1 100 ? 6.630 -4.599 -8.252 1.00 97.25 100 ALA A C 1
ATOM 827 O O . ALA A 1 100 ? 7.780 -4.443 -8.642 1.00 97.25 100 ALA A O 1
ATOM 828 N N . TRP A 1 101 ? 5.649 -5.029 -9.050 1.00 97.31 101 TRP A N 1
ATOM 829 C CA . TRP A 1 101 ? 5.874 -5.364 -10.456 1.00 97.31 101 TRP A CA 1
ATOM 830 C C . TRP A 1 101 ? 6.435 -4.178 -11.252 1.00 97.31 101 TRP A C 1
ATOM 832 O O . TRP A 1 101 ? 7.451 -4.317 -11.920 1.00 97.31 101 TRP A O 1
ATOM 842 N N . PHE A 1 102 ? 5.849 -2.980 -11.117 1.00 97.88 102 PHE A N 1
ATOM 843 C CA . PHE A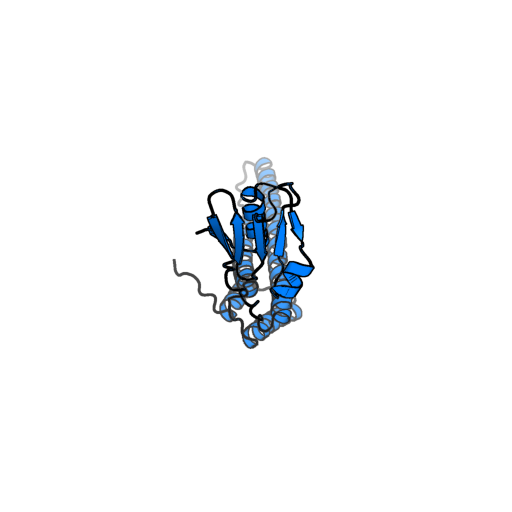 1 102 ? 6.396 -1.788 -11.782 1.00 97.88 102 PHE A CA 1
ATOM 844 C C . PHE A 1 102 ? 7.812 -1.437 -11.314 1.00 97.88 102 PHE A C 1
ATOM 846 O O . PHE A 1 102 ? 8.604 -0.936 -12.107 1.00 97.88 102 PHE A O 1
ATOM 853 N N . ALA A 1 103 ? 8.134 -1.675 -10.040 1.00 97.81 103 ALA A N 1
ATOM 854 C CA . ALA A 1 103 ? 9.480 -1.452 -9.529 1.00 97.81 103 ALA A CA 1
ATOM 855 C C . ALA A 1 103 ? 10.491 -2.424 -10.159 1.00 97.81 103 ALA A C 1
ATOM 857 O O . ALA A 1 103 ? 11.580 -1.997 -10.526 1.00 97.81 103 ALA A O 1
ATOM 858 N N . GLU A 1 104 ? 10.127 -3.698 -10.312 1.00 97.44 104 GLU A N 1
ATOM 859 C CA . GLU A 1 104 ? 10.955 -4.704 -10.992 1.00 97.44 104 GLU A CA 1
ATOM 860 C C . GLU A 1 104 ? 11.187 -4.328 -12.464 1.00 97.44 104 GLU A C 1
ATOM 862 O O . GLU A 1 104 ? 12.336 -4.220 -12.886 1.00 97.44 104 GLU A O 1
ATOM 867 N N . GLU A 1 105 ? 10.127 -3.998 -13.209 1.00 95.69 105 GLU A N 1
ATOM 868 C CA . GLU A 1 105 ? 10.238 -3.555 -14.609 1.00 95.69 105 GLU A CA 1
ATOM 869 C C . GLU A 1 105 ? 11.103 -2.296 -14.751 1.00 95.69 105 GLU A C 1
ATOM 871 O O . GLU A 1 105 ? 11.905 -2.178 -15.675 1.00 95.69 105 GLU A O 1
ATOM 876 N N . MET A 1 106 ? 10.974 -1.344 -13.823 1.00 96.81 106 MET A N 1
ATOM 877 C CA . MET A 1 106 ? 11.802 -0.139 -13.808 1.00 96.81 106 MET A CA 1
ATOM 878 C C . MET A 1 106 ? 13.291 -0.484 -13.668 1.00 96.81 106 MET A C 1
ATOM 880 O O . MET A 1 106 ? 14.105 0.051 -14.419 1.00 96.81 106 MET A O 1
ATOM 884 N N . LEU A 1 107 ? 13.642 -1.384 -12.744 1.00 97.62 107 LEU A N 1
ATOM 885 C CA . LEU A 1 107 ? 15.026 -1.821 -12.532 1.00 97.62 107 LEU A CA 1
ATOM 886 C C . LEU A 1 107 ? 15.587 -2.537 -13.767 1.00 97.62 107 LEU A C 1
ATOM 888 O O . LEU A 1 107 ? 16.729 -2.285 -14.158 1.00 97.62 107 LEU A O 1
ATOM 892 N N . ASP A 1 108 ? 14.780 -3.373 -14.420 1.00 96.69 108 ASP A N 1
ATOM 893 C CA . ASP A 1 108 ? 15.172 -4.053 -15.656 1.00 96.69 108 ASP A CA 1
ATOM 894 C C . ASP A 1 108 ? 15.429 -3.056 -16.798 1.00 96.69 108 ASP A C 1
ATOM 896 O O . ASP A 1 108 ? 16.421 -3.182 -17.524 1.00 96.69 108 ASP A O 1
ATOM 900 N N . GLN A 1 109 ? 14.597 -2.016 -16.928 1.00 96.25 109 GLN A N 1
ATOM 901 C CA . GLN A 1 109 ? 14.805 -0.947 -17.909 1.00 96.25 109 GLN A CA 1
ATOM 902 C C . GLN A 1 109 ? 16.072 -0.130 -17.613 1.00 96.25 109 GLN A C 1
ATOM 904 O O . GLN A 1 109 ? 16.827 0.168 -18.541 1.00 96.25 109 GLN A O 1
ATOM 909 N N . GLU A 1 110 ? 16.348 0.210 -16.350 1.00 96.50 110 GLU A N 1
ATOM 910 C CA . GLU A 1 110 ? 17.586 0.902 -15.956 1.00 96.50 110 GLU A CA 1
ATOM 911 C C . GLU A 1 110 ? 18.832 0.078 -16.311 1.00 96.50 110 GLU A C 1
ATOM 913 O O . GLU A 1 110 ? 19.791 0.598 -16.893 1.00 96.50 110 GLU A O 1
ATOM 918 N N . GLU A 1 111 ? 18.808 -1.220 -16.008 1.00 97.00 111 GLU A N 1
ATOM 919 C CA . GLU A 1 111 ? 19.890 -2.152 -16.315 1.00 97.00 111 GLU A CA 1
ATOM 920 C C . GLU A 1 111 ? 20.109 -2.291 -17.827 1.00 97.00 111 GLU A C 1
ATOM 922 O O . GLU A 1 111 ? 21.247 -2.222 -18.307 1.00 97.00 111 GLU A O 1
ATOM 927 N N . GLN A 1 112 ? 19.028 -2.459 -18.593 1.00 94.94 112 GLN A N 1
ATOM 928 C CA . GLN A 1 112 ? 19.077 -2.536 -20.050 1.00 94.94 112 GLN A CA 1
ATOM 929 C C . GLN A 1 112 ? 19.646 -1.247 -20.652 1.00 94.94 112 GLN A C 1
ATOM 931 O O . GLN A 1 112 ? 20.549 -1.308 -21.489 1.00 94.94 112 GLN A O 1
ATOM 936 N N . GLY A 1 113 ? 19.170 -0.087 -20.196 1.00 95.62 113 GLY A N 1
ATOM 937 C CA . GLY A 1 113 ? 19.655 1.219 -20.637 1.00 95.62 113 GLY A CA 1
ATOM 938 C C . GLY A 1 113 ? 21.146 1.405 -20.382 1.00 95.62 113 GLY A C 1
ATOM 939 O O . GLY A 1 113 ? 21.877 1.874 -21.258 1.00 95.62 113 GLY A O 1
ATOM 940 N N . ARG A 1 114 ? 21.630 0.977 -19.209 1.00 96.06 114 ARG A N 1
ATOM 941 C CA . ARG A 1 114 ? 23.058 1.028 -18.873 1.00 96.06 114 ARG A CA 1
ATOM 942 C C . ARG A 1 114 ? 23.893 0.168 -19.821 1.00 96.06 114 ARG A C 1
ATOM 944 O O . ARG A 1 114 ? 24.870 0.666 -20.375 1.00 96.06 114 ARG A O 1
ATOM 951 N N . LYS A 1 115 ? 23.488 -1.084 -20.064 1.00 96.00 115 LYS A N 1
ATOM 952 C CA . LYS A 1 115 ? 24.200 -1.996 -20.980 1.00 96.00 115 LYS A CA 1
ATOM 953 C C . LYS A 1 115 ? 24.276 -1.443 -22.400 1.00 96.00 115 LYS A C 1
ATOM 955 O O . LYS A 1 115 ? 25.359 -1.419 -22.977 1.00 96.00 115 LYS A O 1
ATOM 960 N N . VAL A 1 116 ? 23.157 -0.950 -22.933 1.00 94.94 116 VAL A N 1
ATOM 961 C CA . VAL A 1 116 ? 23.098 -0.381 -24.290 1.00 94.94 116 VAL A CA 1
ATOM 962 C C . VAL A 1 116 ? 24.043 0.815 -24.428 1.00 94.94 116 VAL A C 1
ATOM 964 O O . VAL A 1 116 ? 24.766 0.910 -25.419 1.00 94.94 116 VAL A O 1
ATOM 967 N N . ARG A 1 117 ? 24.102 1.698 -23.422 1.00 95.56 117 ARG A N 1
ATOM 968 C CA . ARG A 1 117 ? 25.025 2.846 -23.418 1.00 95.56 117 ARG A CA 1
ATOM 969 C C . ARG A 1 117 ? 26.484 2.418 -23.369 1.00 95.56 117 ARG A C 1
ATOM 971 O O . ARG A 1 117 ? 27.274 2.891 -24.179 1.00 95.56 117 ARG A O 1
ATOM 978 N N . GLU A 1 118 ? 26.835 1.490 -22.480 1.00 96.00 118 GLU A N 1
ATOM 979 C CA . GLU A 1 118 ? 28.202 0.964 -22.393 1.00 96.00 118 GLU A CA 1
ATOM 980 C C . GLU A 1 118 ? 28.647 0.290 -23.701 1.00 96.00 118 GLU A C 1
ATOM 982 O O . GLU A 1 118 ? 29.794 0.434 -24.129 1.00 96.00 118 GLU A O 1
ATOM 987 N N . GLU A 1 119 ? 27.762 -0.476 -24.342 1.00 95.12 119 GLU A N 1
ATOM 988 C CA . GLU A 1 119 ? 28.031 -1.117 -25.632 1.00 95.12 119 GLU A CA 1
ATOM 989 C C . GLU A 1 119 ? 28.201 -0.090 -26.752 1.00 95.12 119 GLU A C 1
ATOM 991 O O . GLU A 1 119 ? 29.134 -0.206 -27.552 1.00 95.12 119 GLU A O 1
ATOM 996 N N . PHE A 1 120 ? 27.358 0.944 -26.772 1.00 95.75 120 PHE A N 1
ATOM 997 C CA . PHE A 1 120 ? 27.455 2.041 -27.727 1.00 95.75 120 PHE A CA 1
ATOM 998 C C . PHE A 1 120 ? 28.767 2.820 -27.571 1.00 95.75 120 PHE A C 1
ATOM 1000 O O . PHE A 1 120 ? 29.474 3.031 -28.555 1.00 95.75 120 PHE A O 1
ATOM 1007 N N . GLU A 1 121 ? 29.153 3.178 -26.345 1.00 95.31 121 GLU A N 1
ATOM 1008 C CA . GLU A 1 121 ? 30.421 3.861 -26.058 1.00 95.31 121 GLU A CA 1
ATOM 1009 C C . GLU A 1 121 ? 31.633 3.026 -26.495 1.00 95.31 121 GLU A C 1
ATOM 1011 O O . GLU A 1 121 ? 32.546 3.541 -27.146 1.00 95.31 121 GLU A O 1
ATOM 1016 N N . LYS A 1 122 ? 31.623 1.713 -26.216 1.00 96.06 122 LYS A N 1
ATOM 1017 C CA . LYS A 1 122 ? 32.668 0.782 -26.679 1.00 96.06 122 LYS A CA 1
ATOM 1018 C C . LYS A 1 122 ? 32.738 0.712 -28.201 1.00 96.06 122 LYS A C 1
ATOM 1020 O O . LYS A 1 122 ? 33.834 0.605 -28.747 1.00 96.06 122 LYS A O 1
ATOM 1025 N N . ALA A 1 123 ? 31.599 0.728 -28.887 1.00 94.38 123 ALA A N 1
ATOM 1026 C CA . ALA A 1 123 ? 31.559 0.705 -30.342 1.00 94.38 123 ALA A CA 1
ATOM 1027 C C . ALA A 1 123 ? 32.083 2.032 -30.933 1.00 94.38 123 ALA A C 1
ATOM 1029 O O . ALA A 1 123 ? 32.908 2.000 -31.844 1.00 94.38 123 ALA A O 1
ATOM 1030 N N . CYS A 1 124 ? 31.710 3.181 -30.356 1.00 94.38 124 CYS A N 1
ATOM 1031 C CA . CYS A 1 124 ? 32.219 4.503 -30.746 1.00 94.38 124 CYS A CA 1
ATOM 1032 C C . CYS A 1 124 ? 33.739 4.609 -30.582 1.00 94.38 124 CYS A C 1
ATOM 1034 O O . CYS A 1 124 ? 34.417 5.166 -31.439 1.00 94.38 124 CYS A O 1
ATOM 1036 N N . ALA A 1 125 ? 34.289 4.037 -29.508 1.00 95.06 125 ALA A N 1
ATOM 1037 C CA . ALA A 1 125 ? 35.731 4.022 -29.275 1.00 95.06 125 ALA A CA 1
ATOM 1038 C C . ALA A 1 125 ? 36.502 3.124 -30.261 1.00 95.06 125 ALA A C 1
ATOM 1040 O O . ALA A 1 125 ? 37.677 3.375 -30.523 1.00 95.06 125 ALA A O 1
ATOM 1041 N N . LYS A 1 126 ? 35.869 2.067 -30.790 1.00 95.75 126 LYS A N 1
ATOM 1042 C CA . LYS A 1 126 ? 36.494 1.138 -31.747 1.00 95.75 126 LYS A CA 1
ATOM 1043 C C . LYS A 1 126 ? 36.537 1.683 -33.171 1.00 95.75 126 LYS A C 1
ATOM 1045 O O . LYS A 1 126 ? 37.471 1.357 -33.895 1.00 95.75 126 LYS A O 1
ATOM 1050 N N . GLU A 1 127 ? 35.538 2.467 -33.567 1.00 94.50 127 GLU A N 1
ATOM 1051 C CA . GLU A 1 127 ? 35.379 2.957 -34.942 1.00 94.50 127 GLU A CA 1
ATOM 1052 C C . GLU A 1 127 ? 35.121 4.477 -34.953 1.00 94.50 127 GLU A C 1
ATOM 1054 O O . GLU A 1 127 ? 34.024 4.917 -35.304 1.00 94.50 127 GLU A O 1
ATOM 1059 N N . PRO A 1 128 ? 36.114 5.301 -34.556 1.00 91.00 128 PRO A N 1
ATOM 1060 C CA . PRO A 1 128 ? 35.918 6.733 -34.314 1.00 91.00 128 PRO A CA 1
ATOM 1061 C C . PRO A 1 128 ? 35.617 7.537 -35.587 1.00 91.00 128 PRO A C 1
ATOM 1063 O O . PRO A 1 128 ? 35.007 8.602 -35.518 1.00 91.00 128 PRO A O 1
ATOM 1066 N N . GLU A 1 129 ? 36.021 7.042 -36.758 1.00 94.69 129 GLU A N 1
ATOM 1067 C CA . GLU A 1 129 ? 35.701 7.654 -38.052 1.00 94.69 129 GLU A CA 1
ATOM 1068 C C . GLU A 1 129 ? 34.266 7.393 -38.545 1.00 94.69 129 GLU A C 1
ATOM 1070 O O . GLU A 1 129 ? 33.833 8.026 -39.513 1.00 94.69 129 GLU A O 1
ATOM 1075 N N . LYS A 1 130 ? 33.505 6.488 -37.911 1.00 94.38 130 LYS A N 1
ATOM 1076 C CA . LYS A 1 130 ? 32.118 6.202 -38.299 1.00 94.38 130 LYS A CA 1
ATOM 1077 C C . LYS A 1 130 ? 31.129 7.012 -37.471 1.00 94.38 130 LYS A C 1
ATOM 1079 O O . LYS A 1 130 ? 31.166 7.026 -36.246 1.00 94.38 130 LYS A O 1
ATOM 1084 N N . GLN A 1 131 ? 30.167 7.631 -38.152 1.00 91.81 131 GLN A N 1
ATOM 1085 C CA . GLN A 1 131 ? 29.007 8.207 -37.481 1.00 91.81 131 GLN A CA 1
ATOM 1086 C C . GLN A 1 131 ? 28.085 7.092 -36.992 1.00 91.81 131 GLN A C 1
ATOM 1088 O O . GLN A 1 131 ? 27.652 6.249 -37.779 1.00 91.81 131 GLN A O 1
ATOM 1093 N N . MET A 1 132 ? 27.764 7.116 -35.701 1.00 92.25 132 MET A N 1
ATOM 1094 C CA . MET A 1 132 ? 26.848 6.167 -35.080 1.00 92.25 132 MET A CA 1
ATOM 1095 C C . MET A 1 132 ? 25.733 6.896 -34.339 1.00 92.25 132 MET A C 1
ATOM 1097 O O . MET A 1 132 ? 25.944 7.963 -33.764 1.00 92.25 132 MET A O 1
ATOM 1101 N N . LEU A 1 133 ? 24.540 6.307 -34.364 1.00 94.25 133 LEU A N 1
ATOM 1102 C CA . LEU A 1 133 ? 23.346 6.816 -33.701 1.00 94.25 133 LEU A CA 1
ATOM 1103 C C . LEU A 1 133 ? 22.838 5.757 -32.724 1.00 94.25 133 LEU A C 1
ATOM 1105 O O . LEU A 1 133 ? 22.635 4.608 -33.112 1.00 94.25 133 LEU A O 1
ATOM 1109 N N . MET A 1 134 ? 22.607 6.158 -31.476 1.00 93.06 134 MET A N 1
ATOM 1110 C CA . MET A 1 134 ? 21.965 5.324 -30.463 1.00 93.06 134 MET A CA 1
ATOM 1111 C C . MET A 1 134 ? 20.492 5.712 -30.351 1.00 93.06 134 MET A C 1
ATOM 1113 O O . MET A 1 134 ? 20.175 6.892 -30.201 1.00 93.06 134 MET A O 1
ATOM 1117 N N . VAL A 1 135 ? 19.603 4.721 -30.383 1.00 90.56 135 VAL A N 1
ATOM 1118 C CA . VAL A 1 135 ? 18.185 4.897 -30.052 1.00 90.56 135 VAL A CA 1
ATOM 1119 C C . VAL A 1 135 ? 17.903 4.071 -28.806 1.00 90.56 135 VAL A C 1
ATOM 1121 O O . VAL A 1 135 ? 17.966 2.846 -28.844 1.00 90.56 135 VAL A O 1
ATOM 1124 N N . ASP A 1 136 ? 17.632 4.758 -27.702 1.00 91.88 136 ASP A N 1
ATOM 1125 C CA . ASP A 1 136 ? 17.394 4.168 -26.386 1.00 91.88 136 ASP A CA 1
ATOM 1126 C C . ASP A 1 136 ? 16.107 4.754 -25.795 1.00 91.88 136 ASP A C 1
ATOM 1128 O O . ASP A 1 136 ? 15.962 5.973 -25.687 1.00 91.88 136 ASP A O 1
ATOM 1132 N N . CYS A 1 137 ? 15.172 3.881 -25.418 1.00 94.25 137 CYS A N 1
ATOM 1133 C CA . CYS A 1 137 ? 13.903 4.258 -24.790 1.00 94.25 137 CYS A CA 1
ATOM 1134 C C . CYS A 1 137 ? 13.868 3.947 -23.287 1.00 94.25 137 CYS A C 1
ATOM 1136 O O . CYS A 1 137 ? 12.886 4.288 -22.629 1.00 94.25 137 CYS A O 1
ATOM 1138 N N . SER A 1 138 ? 14.921 3.340 -22.728 1.00 94.94 138 SER A N 1
ATOM 1139 C CA . SER A 1 138 ? 14.951 2.868 -21.337 1.00 94.94 138 SER A CA 1
ATOM 1140 C C . SER A 1 138 ? 14.598 3.965 -20.334 1.00 94.94 138 SER A C 1
ATOM 1142 O O . SER A 1 138 ? 13.763 3.763 -19.463 1.00 94.94 138 SER A O 1
ATOM 1144 N N . THR A 1 139 ? 15.149 5.172 -20.495 1.00 94.00 139 THR A N 1
ATOM 1145 C CA . THR A 1 139 ? 14.875 6.298 -19.584 1.00 94.00 139 THR A CA 1
ATOM 1146 C C . THR A 1 139 ? 13.416 6.749 -19.633 1.00 94.00 139 THR A C 1
ATOM 1148 O O . THR A 1 139 ? 12.832 7.043 -18.593 1.00 94.00 139 THR A O 1
ATOM 1151 N N . GLY A 1 140 ? 12.805 6.767 -20.822 1.00 95.56 140 GLY A N 1
ATOM 1152 C CA . GLY A 1 140 ? 11.380 7.074 -20.958 1.00 95.56 140 GLY A CA 1
ATOM 1153 C C . GLY A 1 140 ? 10.509 6.006 -20.296 1.00 95.56 140 GLY A C 1
ATOM 1154 O O . GLY A 1 140 ? 9.569 6.333 -19.571 1.00 95.56 140 GLY A O 1
ATOM 1155 N N . ASN A 1 141 ? 10.869 4.733 -20.476 1.00 94.69 141 ASN A N 1
ATOM 1156 C CA . ASN A 1 141 ? 10.172 3.610 -19.853 1.00 94.69 141 ASN A CA 1
ATOM 1157 C C . ASN A 1 141 ? 10.276 3.657 -18.320 1.00 94.69 141 ASN A C 1
ATOM 1159 O O . ASN A 1 141 ? 9.272 3.468 -17.641 1.00 94.69 141 ASN A O 1
ATOM 1163 N N . VAL A 1 142 ? 11.448 3.987 -17.769 1.00 96.88 142 VAL A N 1
ATOM 1164 C CA . VAL A 1 142 ? 11.662 4.170 -16.321 1.00 96.88 142 VAL A CA 1
ATOM 1165 C C . VAL A 1 142 ? 10.740 5.247 -15.750 1.00 96.88 142 VAL A C 1
ATOM 1167 O O . VAL A 1 142 ? 10.053 5.012 -14.754 1.00 96.88 142 VAL A O 1
ATOM 1170 N N . GLU A 1 143 ? 10.655 6.413 -16.394 1.00 96.62 143 GLU A N 1
ATOM 1171 C CA . GLU A 1 143 ? 9.761 7.483 -15.931 1.00 96.62 143 GLU A CA 1
ATOM 1172 C C . GLU A 1 143 ? 8.275 7.101 -16.059 1.00 96.62 143 GLU A C 1
ATOM 1174 O O . GLU A 1 143 ? 7.464 7.467 -15.199 1.00 96.62 143 GLU A O 1
ATOM 1179 N N . CYS A 1 144 ? 7.910 6.296 -17.064 1.00 95.75 144 CYS A N 1
ATOM 1180 C CA . CYS A 1 144 ? 6.574 5.709 -17.164 1.00 95.75 144 CYS A CA 1
ATOM 1181 C C . CYS A 1 144 ? 6.279 4.768 -15.980 1.00 95.75 144 CYS A C 1
ATOM 1183 O O . CYS A 1 144 ? 5.259 4.945 -15.305 1.00 95.75 144 CYS A O 1
ATOM 1185 N N . MET A 1 145 ? 7.187 3.839 -15.650 1.00 96.81 145 MET A N 1
ATOM 1186 C CA . MET A 1 145 ? 7.009 2.906 -14.525 1.00 96.81 145 MET A CA 1
ATOM 1187 C C . MET A 1 145 ? 6.872 3.657 -13.200 1.00 96.81 145 MET A C 1
ATOM 1189 O O . MET A 1 145 ? 5.958 3.406 -12.414 1.00 96.81 145 MET A O 1
ATOM 1193 N N . LYS A 1 146 ? 7.723 4.659 -12.977 1.00 96.38 146 LYS A N 1
ATOM 1194 C CA . LYS A 1 146 ? 7.682 5.528 -11.797 1.00 96.38 146 LYS A CA 1
ATOM 1195 C C . LYS A 1 146 ? 6.357 6.280 -11.665 1.00 96.38 146 LYS A C 1
ATOM 1197 O O . LYS A 1 146 ? 5.848 6.437 -10.553 1.00 96.38 146 LYS A O 1
ATOM 1202 N N . SER A 1 147 ? 5.778 6.729 -12.776 1.00 96.88 147 SER A N 1
ATOM 1203 C CA . SER A 1 147 ? 4.460 7.375 -12.790 1.00 96.88 147 SER A CA 1
ATOM 1204 C C . SER A 1 147 ? 3.350 6.385 -12.411 1.00 96.88 147 SER A C 1
ATOM 1206 O O . SER A 1 147 ? 2.551 6.671 -11.515 1.00 96.88 147 SER A O 1
ATOM 1208 N N . CYS A 1 148 ? 3.390 5.168 -12.960 1.00 97.25 148 CYS A N 1
ATOM 1209 C CA . CYS A 1 148 ? 2.481 4.075 -12.597 1.00 97.25 148 CYS A CA 1
ATOM 1210 C C . CYS A 1 148 ? 2.590 3.690 -11.108 1.00 97.25 148 CYS A C 1
ATOM 1212 O O . CYS A 1 148 ? 1.579 3.468 -10.432 1.00 97.25 148 CYS A O 1
ATOM 1214 N N . MET A 1 149 ? 3.808 3.665 -10.556 1.00 97.25 149 MET A N 1
ATOM 1215 C CA . MET A 1 149 ? 4.047 3.426 -9.129 1.00 97.25 149 MET A CA 1
ATOM 1216 C C . MET A 1 149 ? 3.441 4.525 -8.257 1.00 97.25 149 MET A C 1
ATOM 1218 O O . MET A 1 149 ? 2.773 4.214 -7.271 1.00 97.25 149 MET A O 1
ATOM 1222 N N . LYS A 1 150 ? 3.629 5.804 -8.611 1.00 96.69 150 LYS A N 1
ATOM 1223 C CA . LYS A 1 150 ? 3.022 6.930 -7.880 1.00 96.69 150 LYS A CA 1
ATOM 1224 C C . LYS A 1 150 ? 1.500 6.803 -7.842 1.00 96.69 150 LYS A C 1
ATOM 1226 O O . LYS A 1 150 ? 0.916 6.921 -6.764 1.00 96.69 150 LYS A O 1
ATOM 1231 N N . ALA A 1 151 ? 0.877 6.500 -8.980 1.00 96.75 151 ALA A N 1
ATOM 1232 C CA . ALA A 1 151 ? -0.564 6.284 -9.069 1.00 96.75 151 ALA A CA 1
ATOM 1233 C C . ALA A 1 151 ? -1.021 5.087 -8.213 1.00 96.75 151 ALA A C 1
ATOM 1235 O O . ALA A 1 151 ? -1.979 5.215 -7.453 1.00 96.75 151 ALA A O 1
ATOM 1236 N N . SER A 1 152 ? -0.288 3.969 -8.241 1.00 97.50 152 SER A N 1
ATOM 1237 C CA . SER A 1 152 ? -0.592 2.775 -7.434 1.00 97.50 152 SER A CA 1
ATOM 1238 C C . SER A 1 152 ? -0.478 3.053 -5.931 1.00 97.50 152 SER A C 1
ATOM 1240 O O . SER A 1 152 ? -1.320 2.640 -5.135 1.00 97.50 152 SER A O 1
ATOM 1242 N N . VAL A 1 153 ? 0.549 3.803 -5.522 1.00 96.94 153 VAL A N 1
ATOM 1243 C CA . VAL A 1 153 ? 0.743 4.224 -4.128 1.00 96.94 153 VAL A CA 1
ATOM 1244 C C . VAL A 1 153 ? -0.352 5.195 -3.683 1.00 96.94 153 VAL A C 1
ATOM 1246 O O . VAL A 1 153 ? -0.771 5.123 -2.526 1.00 96.94 153 VAL A O 1
ATOM 1249 N N . LYS A 1 154 ? -0.844 6.072 -4.570 1.00 96.50 154 LYS A N 1
ATOM 1250 C CA . LYS A 1 154 ? -1.986 6.962 -4.291 1.00 96.50 154 LYS A CA 1
ATOM 1251 C C . LYS A 1 154 ? -3.228 6.137 -3.932 1.00 96.50 154 LYS A C 1
ATOM 1253 O O . LYS A 1 154 ? -3.767 6.321 -2.842 1.00 96.50 154 LYS A O 1
ATOM 1258 N N . ALA A 1 155 ? -3.585 5.150 -4.760 1.00 97.25 155 ALA A N 1
ATOM 1259 C CA . ALA A 1 155 ? -4.677 4.214 -4.478 1.00 97.25 155 ALA A CA 1
ATOM 1260 C C . ALA A 1 155 ? -4.477 3.451 -3.156 1.00 97.25 155 ALA A C 1
ATOM 1262 O O . ALA A 1 155 ? -5.383 3.373 -2.328 1.00 97.25 155 ALA A O 1
ATOM 1263 N N . ALA A 1 156 ? -3.274 2.912 -2.924 1.00 97.06 156 ALA A N 1
ATOM 1264 C CA . ALA A 1 156 ? -2.966 2.156 -1.710 1.00 97.06 156 ALA A CA 1
ATOM 1265 C C . ALA A 1 156 ? -3.122 3.004 -0.437 1.00 97.06 156 ALA A C 1
ATOM 1267 O O . ALA A 1 156 ? -3.676 2.535 0.558 1.00 97.06 156 ALA A O 1
ATOM 1268 N N . LYS A 1 157 ? -2.653 4.259 -0.463 1.00 96.25 157 LYS A N 1
ATOM 1269 C CA . LYS A 1 157 ? -2.822 5.201 0.651 1.00 96.25 157 LYS A CA 1
ATOM 1270 C C . LYS A 1 157 ? -4.298 5.491 0.908 1.00 96.25 157 LYS A C 1
ATOM 1272 O O . LYS A 1 157 ? -4.699 5.434 2.065 1.00 96.25 157 LYS A O 1
ATOM 1277 N N . PHE A 1 158 ? -5.078 5.725 -0.148 1.00 95.62 158 PHE A N 1
ATOM 1278 C CA . PHE A 1 158 ? -6.512 5.992 -0.043 1.00 95.62 158 PHE A CA 1
ATOM 1279 C C . PHE A 1 158 ? -7.268 4.823 0.603 1.00 95.62 158 PHE A C 1
ATOM 1281 O O . PHE A 1 158 ? -7.976 5.022 1.584 1.00 95.62 158 PHE A O 1
ATOM 1288 N N . ILE A 1 159 ? -7.047 3.591 0.127 1.00 95.25 159 ILE A N 1
ATOM 1289 C CA . ILE A 1 159 ? -7.698 2.385 0.670 1.00 95.25 159 ILE A CA 1
ATOM 1290 C C . ILE A 1 159 ? -7.262 2.093 2.110 1.00 95.25 159 ILE A C 1
ATOM 1292 O O . ILE A 1 159 ? -8.051 1.575 2.901 1.00 95.25 159 ILE A O 1
ATOM 1296 N N . ARG A 1 160 ? -6.014 2.395 2.472 1.00 93.88 160 ARG A N 1
ATOM 1297 C CA . ARG A 1 160 ? -5.498 2.158 3.827 1.00 93.88 160 ARG A CA 1
ATOM 1298 C C . ARG A 1 160 ? -6.069 3.130 4.859 1.00 93.88 160 ARG A C 1
ATOM 1300 O O . ARG A 1 160 ? -6.153 2.766 6.029 1.00 93.88 160 ARG A O 1
ATOM 1307 N N . ASP A 1 161 ? -6.393 4.349 4.449 1.00 91.44 161 ASP A N 1
ATOM 1308 C CA . ASP A 1 161 ? -6.940 5.364 5.341 1.00 91.44 161 ASP A CA 1
ATOM 1309 C C . ASP A 1 161 ? -8.366 4.994 5.765 1.00 91.44 161 ASP A C 1
ATOM 1311 O O . ASP A 1 161 ? -9.254 4.828 4.930 1.00 91.44 161 ASP A O 1
ATOM 1315 N N . LYS A 1 162 ? -8.560 4.834 7.075 1.00 88.19 162 LYS A N 1
ATOM 1316 C CA . LYS A 1 162 ? -9.821 4.386 7.670 1.00 88.19 162 LYS A CA 1
ATOM 1317 C C . LYS A 1 162 ? -10.923 5.443 7.587 1.00 88.19 162 LYS A C 1
ATOM 1319 O O . LYS A 1 162 ? -12.088 5.070 7.650 1.00 88.19 162 LYS A O 1
ATOM 1324 N N . GLU A 1 163 ? -10.567 6.718 7.431 1.00 88.81 163 GLU A N 1
ATOM 1325 C CA . GLU A 1 163 ? -11.550 7.800 7.303 1.00 88.81 163 GLU A CA 1
ATOM 1326 C C . GLU A 1 163 ? -12.136 7.889 5.887 1.00 88.81 163 GLU A C 1
ATOM 1328 O O . GLU A 1 163 ? -13.205 8.467 5.707 1.00 88.81 163 GLU A O 1
ATOM 1333 N N . ASN A 1 164 ? -11.478 7.296 4.884 1.00 90.62 164 ASN A N 1
ATOM 1334 C CA . ASN A 1 164 ? -12.009 7.269 3.525 1.00 90.62 164 ASN A CA 1
ATOM 1335 C C . ASN A 1 164 ? -13.119 6.226 3.395 1.00 90.62 164 ASN A C 1
ATOM 1337 O O . ASN A 1 164 ? -12.895 5.027 3.614 1.00 90.62 164 ASN A O 1
ATOM 1341 N N . GLU A 1 165 ? -14.287 6.676 2.944 1.00 90.62 165 GLU A N 1
ATOM 1342 C CA . GLU A 1 165 ? -15.377 5.802 2.528 1.00 90.62 165 GLU A CA 1
ATOM 1343 C C . GLU A 1 165 ? -14.979 5.061 1.246 1.00 90.62 165 GLU A C 1
ATOM 1345 O O . GLU A 1 165 ? -14.600 5.662 0.241 1.00 90.62 165 GLU A O 1
ATOM 1350 N N . VAL A 1 166 ? -15.019 3.730 1.308 1.00 93.50 166 VAL A N 1
ATOM 1351 C CA . VAL A 1 166 ? -14.784 2.852 0.160 1.00 93.50 166 VAL A CA 1
ATOM 1352 C C . VAL A 1 166 ? -15.961 1.897 0.086 1.00 93.50 166 VAL A C 1
ATOM 1354 O O . VAL A 1 166 ? -16.151 1.064 0.972 1.00 93.50 166 VAL A O 1
ATOM 1357 N N . GLU A 1 167 ? -16.758 2.031 -0.961 1.00 93.50 167 GLU A N 1
ATOM 1358 C CA . GLU A 1 167 ? -17.963 1.241 -1.165 1.00 93.50 167 GLU A CA 1
ATOM 1359 C C . GLU A 1 167 ? -17.642 -0.141 -1.755 1.00 93.50 167 GLU A C 1
ATOM 1361 O O . GLU A 1 167 ? -16.658 -0.341 -2.476 1.00 93.50 167 GLU A O 1
ATOM 1366 N N . ASP A 1 168 ? -18.519 -1.114 -1.503 1.00 94.56 168 ASP A N 1
ATOM 1367 C CA . ASP A 1 168 ? -18.326 -2.499 -1.949 1.00 94.56 168 ASP A CA 1
ATOM 1368 C C . ASP A 1 168 ? -18.209 -2.619 -3.476 1.00 94.56 168 ASP A C 1
ATOM 1370 O O . ASP A 1 168 ? -17.441 -3.442 -3.983 1.00 94.56 168 ASP A O 1
ATOM 1374 N N . TRP A 1 169 ? -18.920 -1.773 -4.232 1.00 95.75 169 TRP A N 1
ATOM 1375 C CA . TRP A 1 169 ? -18.831 -1.770 -5.694 1.00 95.75 169 TRP A CA 1
ATOM 1376 C C . TRP A 1 169 ? -17.468 -1.275 -6.192 1.00 95.75 169 TRP A C 1
ATOM 1378 O O . TRP A 1 169 ? -16.990 -1.765 -7.217 1.00 95.75 169 TRP A O 1
ATOM 1388 N N . GLN A 1 170 ? -16.804 -0.365 -5.467 1.00 97.44 170 GLN A N 1
ATOM 1389 C CA . GLN A 1 170 ? -15.456 0.097 -5.808 1.00 97.44 170 GLN A CA 1
ATOM 1390 C C . GLN A 1 170 ? -14.452 -1.041 -5.619 1.00 97.44 170 GLN A C 1
ATOM 1392 O O . GLN A 1 170 ? -13.635 -1.316 -6.499 1.00 97.44 170 GLN A O 1
ATOM 1397 N N . ILE A 1 171 ? -14.565 -1.774 -4.507 1.00 97.19 171 ILE A N 1
ATOM 1398 C CA . ILE A 1 171 ? -13.746 -2.963 -4.246 1.00 97.19 171 ILE A CA 1
ATOM 1399 C C . ILE A 1 171 ? -13.992 -4.041 -5.308 1.00 97.19 171 ILE A C 1
ATOM 1401 O O . ILE A 1 171 ? -13.036 -4.612 -5.845 1.00 97.19 171 ILE A O 1
ATOM 1405 N N . ALA A 1 172 ? -15.254 -4.312 -5.648 1.00 97.19 172 ALA A N 1
ATOM 1406 C CA . ALA A 1 172 ? -15.611 -5.264 -6.695 1.00 97.19 172 ALA A CA 1
ATOM 1407 C C . ALA A 1 172 ? -15.037 -4.852 -8.060 1.00 97.19 172 ALA A C 1
ATOM 1409 O O . ALA A 1 172 ? -14.462 -5.688 -8.758 1.00 97.19 172 ALA A O 1
ATOM 1410 N N . GLY A 1 173 ? -15.119 -3.566 -8.410 1.00 97.81 173 GLY A N 1
ATOM 1411 C CA . GLY A 1 173 ? -14.564 -3.020 -9.646 1.00 97.81 173 GLY A CA 1
ATOM 1412 C C . GLY A 1 173 ? -13.046 -3.191 -9.739 1.00 97.81 173 GLY A C 1
ATOM 1413 O O . GLY A 1 173 ? -12.541 -3.689 -10.746 1.00 97.81 173 GLY A O 1
ATOM 1414 N N . ILE A 1 174 ? -12.313 -2.877 -8.667 1.00 98.06 174 ILE A N 1
ATOM 1415 C CA . ILE A 1 174 ? -10.855 -3.077 -8.615 1.00 98.06 174 ILE A CA 1
ATOM 1416 C C . ILE A 1 174 ? -10.501 -4.565 -8.726 1.00 98.06 174 ILE A C 1
ATOM 1418 O O . ILE A 1 174 ? -9.576 -4.936 -9.453 1.00 98.06 174 ILE A O 1
ATOM 1422 N N . ASN A 1 175 ? -11.233 -5.439 -8.032 1.00 97.50 175 ASN A N 1
ATOM 1423 C CA . ASN A 1 175 ? -11.006 -6.879 -8.129 1.00 97.50 175 ASN A CA 1
ATOM 1424 C C . ASN A 1 175 ? -11.225 -7.392 -9.556 1.00 97.50 175 ASN A C 1
ATOM 1426 O O . ASN A 1 175 ? -10.363 -8.109 -10.059 1.00 97.50 175 ASN A O 1
ATOM 1430 N N . ALA A 1 176 ? -12.294 -6.959 -10.227 1.00 97.62 176 ALA A N 1
ATOM 1431 C CA . ALA A 1 176 ? -12.571 -7.327 -11.612 1.00 97.62 176 ALA A CA 1
ATOM 1432 C C . ALA A 1 176 ? -11.454 -6.879 -12.570 1.00 97.62 176 ALA A C 1
ATOM 1434 O O . ALA A 1 176 ? -11.057 -7.644 -13.451 1.00 97.62 176 ALA A O 1
ATOM 1435 N N . MET A 1 177 ? -10.891 -5.680 -12.377 1.00 97.44 177 MET A N 1
ATOM 1436 C CA . MET A 1 177 ? -9.738 -5.215 -13.159 1.00 97.44 177 MET A CA 1
ATOM 1437 C C . MET A 1 177 ? -8.531 -6.140 -12.990 1.00 97.44 177 MET A C 1
ATOM 1439 O O . MET A 1 177 ? -7.935 -6.581 -13.973 1.00 97.44 177 MET A O 1
ATOM 1443 N N . PHE A 1 178 ? -8.184 -6.485 -11.751 1.00 97.50 178 PHE A N 1
ATOM 1444 C CA . PHE A 1 178 ? -7.075 -7.399 -11.501 1.00 97.50 178 PHE A CA 1
ATOM 1445 C C . PHE A 1 178 ? -7.359 -8.837 -11.962 1.00 97.50 178 PHE A C 1
ATOM 1447 O O . PHE A 1 178 ? -6.425 -9.557 -12.311 1.00 97.50 178 PHE A O 1
ATOM 1454 N N . ASP A 1 179 ? -8.611 -9.287 -11.951 1.00 96.31 179 ASP A N 1
ATOM 1455 C CA . ASP A 1 179 ? -8.980 -10.598 -12.489 1.00 96.31 179 ASP A CA 1
ATOM 1456 C C . ASP A 1 179 ? -8.764 -10.624 -14.006 1.00 96.31 179 ASP A C 1
ATOM 1458 O O . ASP A 1 179 ? -8.166 -11.567 -14.522 1.00 96.31 179 ASP A O 1
ATOM 1462 N N . LYS A 1 180 ? -9.098 -9.534 -14.709 1.00 95.88 180 LYS A N 1
ATOM 1463 C CA . LYS A 1 180 ? -8.789 -9.386 -16.138 1.00 95.88 180 LYS A CA 1
ATOM 1464 C C . LYS A 1 180 ? -7.293 -9.366 -16.430 1.00 95.88 180 LYS A C 1
ATOM 1466 O O . LYS A 1 180 ? -6.874 -9.996 -17.395 1.00 95.88 180 LYS A O 1
ATOM 1471 N N . VAL A 1 181 ? -6.484 -8.725 -15.587 1.00 95.44 181 VAL A N 1
ATOM 1472 C CA . VAL A 1 181 ? -5.010 -8.794 -15.666 1.00 95.44 181 VAL A CA 1
ATOM 1473 C C . VAL A 1 181 ? -4.518 -10.234 -15.509 1.00 95.44 181 VAL A C 1
ATOM 1475 O O . VAL A 1 181 ? -3.656 -10.697 -16.255 1.00 95.44 181 VAL A O 1
ATOM 1478 N N . ASN A 1 182 ? -5.081 -10.976 -14.555 1.00 93.44 182 ASN A N 1
ATOM 1479 C CA . ASN A 1 182 ? -4.714 -12.370 -14.319 1.00 93.44 182 ASN A CA 1
ATOM 1480 C C . ASN A 1 182 ? -5.119 -13.295 -15.475 1.00 93.44 182 ASN A C 1
ATOM 1482 O O . ASN A 1 182 ? -4.409 -14.272 -15.730 1.00 93.44 182 ASN A O 1
ATOM 1486 N N . GLU A 1 183 ? -6.236 -13.014 -16.146 1.00 95.19 183 GLU A N 1
ATOM 1487 C CA . GLU A 1 183 ? -6.688 -13.720 -17.348 1.00 95.19 183 GLU A 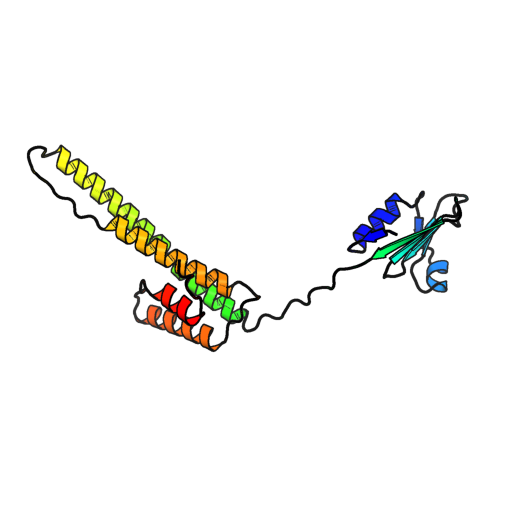CA 1
ATOM 1488 C C . GLU A 1 183 ? -5.802 -13.399 -18.558 1.00 95.19 183 GLU A C 1
ATOM 1490 O O . GLU A 1 183 ? -5.351 -14.313 -19.245 1.00 95.19 183 GLU A O 1
ATOM 1495 N N . SER A 1 184 ? -5.516 -12.116 -18.800 1.00 93.75 184 SER A N 1
ATOM 1496 C CA . SER A 1 184 ? -4.739 -11.650 -19.957 1.00 93.75 184 SER A CA 1
ATOM 1497 C C . SER A 1 184 ? -3.230 -11.850 -19.811 1.00 93.75 184 SER A C 1
ATOM 1499 O O . SER A 1 184 ? -2.499 -11.714 -20.792 1.00 93.75 184 SER A O 1
ATOM 1501 N N . LYS A 1 185 ? -2.752 -12.125 -18.588 1.00 92.38 185 LYS A N 1
ATOM 1502 C CA . LYS A 1 185 ? -1.324 -12.191 -18.226 1.00 92.38 185 LYS A CA 1
ATOM 1503 C C . LYS A 1 185 ? -0.543 -10.931 -18.606 1.00 92.38 185 LYS A C 1
ATOM 1505 O O . LYS A 1 185 ? 0.663 -10.995 -18.807 1.00 92.38 185 LYS A O 1
ATOM 1510 N N . THR A 1 186 ? -1.232 -9.796 -18.689 1.00 92.50 186 THR A N 1
ATOM 1511 C CA . THR A 1 186 ? -0.662 -8.514 -19.104 1.00 92.50 186 THR A CA 1
ATOM 1512 C C . THR A 1 186 ? -1.095 -7.435 -18.127 1.00 92.50 186 THR A C 1
ATOM 1514 O O . THR A 1 186 ? -2.284 -7.324 -17.826 1.00 92.50 186 THR A O 1
ATOM 1517 N N . ILE A 1 187 ? -0.144 -6.627 -17.652 1.00 94.31 187 ILE A N 1
ATOM 1518 C CA . ILE A 1 187 ? -0.409 -5.476 -16.785 1.00 94.31 187 ILE A CA 1
ATOM 1519 C C . ILE A 1 187 ? -0.468 -4.207 -17.650 1.00 94.31 187 ILE A C 1
ATOM 1521 O O . ILE A 1 187 ? 0.552 -3.814 -18.214 1.00 94.31 187 ILE A O 1
ATOM 1525 N N . PRO A 1 188 ? -1.637 -3.551 -17.777 1.00 94.69 188 PRO A N 1
ATOM 1526 C CA . PRO A 1 188 ? -1.741 -2.267 -18.462 1.00 94.69 188 PRO A CA 1
ATOM 1527 C C . PRO A 1 188 ? -1.105 -1.142 -17.638 1.00 94.69 188 PRO A C 1
ATOM 1529 O O . PRO A 1 188 ? -1.352 -1.047 -16.434 1.00 94.69 188 PRO A O 1
ATOM 1532 N N . PHE A 1 189 ? -0.376 -0.235 -18.290 1.00 94.06 189 PHE A N 1
ATOM 1533 C CA . PHE A 1 189 ? 0.195 0.953 -17.637 1.00 94.06 189 PHE A CA 1
ATOM 1534 C C . PHE A 1 189 ? -0.878 1.902 -17.082 1.00 94.06 189 PHE A C 1
ATOM 1536 O O . PHE A 1 189 ? -0.657 2.5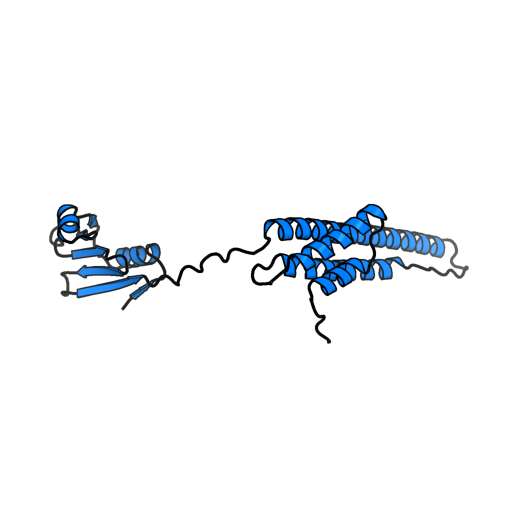53 -16.066 1.00 94.06 189 PHE A O 1
ATOM 1543 N N . ASP A 1 190 ? -2.075 1.904 -17.675 1.00 94.69 190 ASP A N 1
ATOM 1544 C CA . ASP A 1 190 ? -3.205 2.717 -17.211 1.00 94.69 190 ASP A CA 1
ATOM 1545 C C . ASP A 1 190 ? -3.958 2.106 -16.020 1.00 94.69 190 ASP A C 1
ATOM 1547 O O . ASP A 1 190 ? -4.805 2.767 -15.419 1.00 94.69 190 ASP A O 1
ATOM 1551 N N . LEU A 1 191 ? -3.671 0.854 -15.638 1.00 97.00 191 LEU A N 1
ATOM 1552 C CA . LEU A 1 191 ? -4.390 0.167 -14.560 1.00 97.00 191 LEU A CA 1
ATOM 1553 C C . LEU A 1 191 ? -4.393 0.954 -13.233 1.00 97.00 191 LEU A C 1
ATOM 1555 O O . LEU A 1 191 ? -5.467 1.092 -12.646 1.00 97.00 191 LEU A O 1
ATOM 1559 N N . PRO A 1 192 ? -3.266 1.513 -12.748 1.00 97.12 192 PRO A N 1
ATOM 1560 C CA . PRO A 1 192 ? -3.262 2.337 -11.538 1.00 97.12 192 PRO A CA 1
ATOM 1561 C C . PRO A 1 192 ? -4.161 3.573 -11.635 1.00 97.12 192 PRO A C 1
ATOM 1563 O O . PRO A 1 192 ? -4.805 3.951 -10.658 1.00 97.12 192 PRO A O 1
ATOM 1566 N N . TYR A 1 193 ? -4.226 4.192 -12.813 1.00 96.38 193 TYR A N 1
ATOM 1567 C CA . TYR A 1 193 ? -5.050 5.371 -13.064 1.00 96.38 193 TYR A CA 1
ATOM 1568 C C . TYR A 1 193 ? -6.532 5.003 -13.133 1.00 96.38 193 TYR A C 1
ATOM 1570 O O . TYR A 1 193 ? -7.367 5.693 -12.554 1.00 96.38 193 TYR A O 1
ATOM 1578 N N . ALA A 1 194 ? -6.863 3.864 -13.742 1.00 96.69 194 ALA A N 1
ATOM 1579 C CA . ALA A 1 194 ? -8.217 3.325 -13.742 1.00 96.69 194 ALA A CA 1
ATOM 1580 C C . ALA A 1 194 ? -8.695 2.970 -12.320 1.00 96.69 194 ALA A C 1
ATOM 1582 O O . ALA A 1 194 ? -9.839 3.258 -11.966 1.00 96.69 194 ALA A O 1
ATOM 1583 N N . ILE A 1 195 ? -7.811 2.414 -11.480 1.00 97.56 195 ILE A N 1
ATOM 1584 C CA . ILE A 1 195 ? -8.086 2.173 -10.054 1.00 97.56 195 ILE A CA 1
ATOM 1585 C C . ILE A 1 195 ? -8.349 3.497 -9.327 1.00 97.56 195 ILE A C 1
ATOM 1587 O O . ILE A 1 195 ? -9.333 3.597 -8.597 1.00 97.56 195 ILE A O 1
ATOM 1591 N N . ASN A 1 196 ? -7.519 4.523 -9.547 1.00 96.75 196 ASN A N 1
ATOM 1592 C CA . ASN A 1 196 ? -7.754 5.857 -8.985 1.00 96.75 196 ASN A CA 1
ATOM 1593 C C . ASN A 1 196 ? -9.108 6.432 -9.429 1.00 96.75 196 ASN A C 1
ATOM 1595 O O . ASN A 1 196 ? -9.823 6.998 -8.605 1.00 96.75 196 ASN A O 1
ATOM 1599 N N . GLY A 1 197 ? -9.491 6.221 -10.691 1.00 95.75 197 GLY A N 1
ATOM 1600 C CA . GLY A 1 197 ? -10.796 6.609 -11.224 1.00 95.75 197 GLY A CA 1
ATOM 1601 C C . GLY A 1 197 ? -11.967 5.923 -10.514 1.00 95.75 197 GLY A C 1
ATOM 1602 O O . GLY A 1 197 ? -12.923 6.597 -10.142 1.00 95.75 197 GLY A O 1
ATOM 1603 N N . ILE A 1 198 ? -11.886 4.611 -10.252 1.00 96.38 198 ILE A N 1
ATOM 1604 C CA . ILE A 1 198 ? -12.908 3.890 -9.465 1.00 96.38 198 ILE A CA 1
ATOM 1605 C C . ILE A 1 198 ? -13.009 4.442 -8.042 1.00 96.38 198 ILE A C 1
ATOM 1607 O O . ILE A 1 198 ? -14.107 4.592 -7.508 1.00 96.38 198 ILE A O 1
ATOM 1611 N N . LEU A 1 199 ? -11.866 4.744 -7.428 1.00 95.75 199 LEU A N 1
ATOM 1612 C CA . LEU A 1 199 ? -11.796 5.297 -6.077 1.00 95.75 199 LEU A CA 1
ATOM 1613 C C . LEU A 1 199 ? -12.197 6.778 -6.011 1.00 95.75 199 LEU A C 1
ATOM 1615 O O . LEU A 1 199 ? -12.140 7.361 -4.934 1.00 95.75 199 LEU A O 1
ATOM 1619 N N . LEU A 1 200 ? -12.589 7.385 -7.140 1.00 94.25 200 LEU A N 1
ATOM 1620 C CA . LEU A 1 200 ? -12.931 8.806 -7.250 1.00 94.25 200 LEU A CA 1
ATOM 1621 C C . LEU A 1 200 ? -11.808 9.725 -6.740 1.00 94.25 200 LEU A C 1
ATOM 1623 O O . LEU A 1 200 ? -12.045 10.826 -6.245 1.00 94.25 200 LEU A O 1
ATOM 1627 N N . ILE A 1 201 ? -10.561 9.273 -6.884 1.00 91.69 201 ILE A N 1
ATOM 1628 C CA . ILE A 1 201 ? -9.376 10.040 -6.529 1.00 91.69 201 ILE A CA 1
ATOM 1629 C C . ILE A 1 201 ? -9.124 11.028 -7.666 1.00 91.69 201 ILE A C 1
ATOM 1631 O O . ILE A 1 201 ? -8.479 10.694 -8.662 1.00 91.69 201 ILE A O 1
ATOM 1635 N N . LEU A 1 202 ? -9.635 12.247 -7.514 1.00 77.31 202 LEU A N 1
ATOM 1636 C CA . LEU A 1 202 ? -9.400 13.322 -8.471 1.00 77.31 202 LEU A CA 1
ATOM 1637 C C . LEU A 1 202 ? -7.906 13.697 -8.486 1.00 77.31 202 LEU A C 1
ATOM 1639 O O . LEU A 1 202 ? -7.197 13.615 -7.472 1.00 77.31 202 LEU A O 1
ATOM 1643 N N . GLU A 1 203 ? -7.392 14.032 -9.666 1.00 66.94 203 GLU A N 1
ATOM 1644 C CA . GLU A 1 203 ? -6.113 14.729 -9.761 1.00 66.94 203 GLU A CA 1
ATOM 1645 C C . GLU A 1 203 ? -6.342 16.173 -9.323 1.00 66.94 203 GLU A C 1
ATOM 1647 O O . GLU A 1 203 ? -7.335 16.794 -9.710 1.00 66.94 203 GLU A O 1
ATOM 1652 N N . ASP A 1 204 ? -5.452 16.682 -8.473 1.00 59.50 204 ASP A N 1
ATOM 1653 C CA . ASP A 1 204 ? -5.372 18.119 -8.272 1.00 59.50 204 ASP A CA 1
ATOM 1654 C C . ASP A 1 204 ? -4.976 18.686 -9.638 1.00 59.50 204 ASP A C 1
ATOM 1656 O O . ASP A 1 204 ? -3.919 18.344 -10.171 1.00 59.50 204 ASP A O 1
ATOM 1660 N N . ASN A 1 205 ? -5.879 19.443 -10.263 1.00 41.84 205 ASN A N 1
ATOM 1661 C CA . ASN A 1 205 ? -5.544 20.189 -11.468 1.00 41.84 205 ASN A CA 1
ATOM 1662 C C . ASN A 1 205 ? -4.541 21.270 -11.045 1.00 41.84 205 ASN A C 1
ATOM 1664 O O . ASN A 1 205 ? -4.960 22.309 -10.531 1.00 41.84 205 ASN A O 1
ATOM 1668 N N . ASP A 1 206 ? -3.249 20.983 -11.204 1.00 36.81 206 ASP A N 1
ATOM 1669 C CA . ASP A 1 206 ? -2.182 21.988 -11.171 1.00 36.81 206 ASP A CA 1
ATOM 1670 C C . ASP A 1 206 ? -2.325 22.973 -12.348 1.00 36.81 206 ASP A C 1
ATOM 1672 O O . ASP A 1 206 ? -2.570 22.519 -13.495 1.00 36.81 206 ASP A O 1
#

Sequence (206 aa):
MIKVKNYKEAWEIVNGIFPTDYEKDEEGSQRAGYPVYRSTADGHYYDYICDLNDRLEVNLKDGNRTINVWIEAEPVQEEKEVPNAEERGKVLKRIHRLTAWFAEEMLDQEEQGRKVREEFEKACAKEPEKQMLMVDCSTGNVECMKSCMKASVKAAKFIRDKENEVEDWQIAGINAMFDKVNESKTIPFDLPYAINGILLILEDND

Radius of gyration: 33.86 Å; chains: 1; bounding box: 55×38×102 Å